Protein AF-A0A444IR99-F1 (afdb_monomer_lite)

Sequence (299 aa):
GTTTDVCMIRDGHPVLSDEGCRIGQWKTHVEAIDMYTAAGGGDSHVICSSDHDCSLDQGGGCKQRPKIRLEATRVQPLCMTEDVPDPEQWLGCGLRNAVVLPVEGLSDEVVSEDEILFCLREHGPANLETLTQQTGLSGILLEKRLERLAYLQQIRMAGFTPTDALHVLGKLDIGSKEQAEHGARALAASLDMSIESLCLQVVAEAEKTIEGIILDYIGRKVWHDIEAAPFLSSMDNELFSLRVAVKVPIIGIGAAARCFLPAVAERLHTTVRFPEHYEVGNAVGAALISRENDGARLF

Foldseek 3Di:
DQKDKDFDDDPNHQDWDCCAEDDPPDTDRHIDRHMDIDGFDQQFFKAKDQDFPPVPPPPDDGDGDIDIAGDSDGADAQLRDPPDDQLLVQAEHDQSFKKKAFDPPDDPVVQVVDQQSVCCVVPNIHTRVVSCVRRVDDDPRSVVSSVVCVVVVGIHMHGHGLNLLCLCVVVDDGGDVNRSQSRLVNHCVNNVHDSNVSSVVRLVNSLLVVLLSNCVSVVCVPPPPDPCSVVVSPQDDPPHHHQAADPDEAEAAADCRVVRVVVSCVSNVHHYDYDPPSNCVVVVVVVVVVVVVVVVPPD

Structure (mmCIF, N/CA/C/O backbone):
data_AF-A0A444IR99-F1
#
_entry.id   AF-A0A444IR99-F1
#
loop_
_atom_site.group_PDB
_atom_site.id
_atom_site.type_symbol
_atom_site.label_atom_id
_atom_site.label_alt_id
_atom_site.label_comp_id
_atom_site.label_asym_id
_atom_site.label_entity_id
_atom_site.label_seq_id
_atom_site.pdbx_PDB_ins_code
_atom_site.Cartn_x
_atom_site.Cartn_y
_atom_site.Cartn_z
_atom_site.occupancy
_atom_site.B_iso_or_equiv
_atom_site.auth_seq_id
_atom_site.auth_comp_id
_atom_site.auth_asym_id
_atom_site.auth_atom_id
_atom_site.pdbx_PDB_model_num
ATOM 1 N N . GLY A 1 1 ? -2.698 -5.234 -3.381 1.00 77.75 1 GLY A N 1
ATOM 2 C CA . GLY A 1 1 ? -1.596 -4.400 -3.872 1.00 77.75 1 GLY A CA 1
ATOM 3 C C . GLY A 1 1 ? -0.794 -3.771 -2.752 1.00 77.75 1 GLY A C 1
ATOM 4 O O . GLY A 1 1 ? -0.489 -2.599 -2.857 1.00 77.75 1 GLY A O 1
ATOM 5 N N . THR A 1 2 ? -0.400 -4.515 -1.715 1.00 82.56 2 THR A N 1
ATOM 6 C CA . THR A 1 2 ? 0.448 -3.993 -0.616 1.00 82.56 2 THR A CA 1
ATOM 7 C C . TH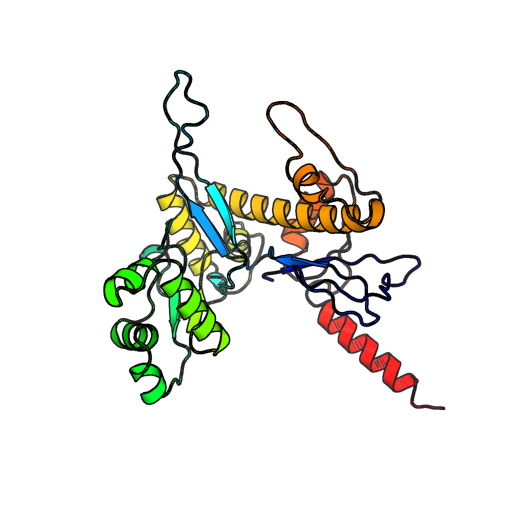R A 1 2 ? 1.948 -4.188 -0.892 1.00 82.56 2 THR A C 1
ATOM 9 O O . THR A 1 2 ? 2.796 -3.552 -0.269 1.00 82.56 2 THR A O 1
ATOM 12 N N . THR A 1 3 ? 2.280 -5.071 -1.835 1.00 89.12 3 THR A N 1
ATOM 13 C CA . THR A 1 3 ? 3.642 -5.389 -2.272 1.00 89.12 3 THR A CA 1
ATOM 14 C C . THR A 1 3 ? 3.828 -5.041 -3.741 1.00 89.12 3 THR A C 1
ATOM 16 O O . THR A 1 3 ? 2.860 -4.992 -4.506 1.00 89.12 3 THR A O 1
ATOM 19 N N . THR A 1 4 ? 5.087 -4.849 -4.122 1.00 91.69 4 THR A N 1
ATOM 20 C CA . THR A 1 4 ? 5.528 -4.816 -5.514 1.00 91.69 4 THR A CA 1
ATOM 21 C C . THR A 1 4 ? 6.471 -5.988 -5.742 1.00 91.69 4 THR A C 1
ATOM 23 O O . THR A 1 4 ? 7.456 -6.159 -5.019 1.00 91.69 4 THR A O 1
ATOM 26 N N . ASP A 1 5 ? 6.151 -6.786 -6.756 1.00 92.06 5 ASP A N 1
ATOM 27 C CA . ASP A 1 5 ? 6.924 -7.945 -7.185 1.00 92.06 5 ASP A CA 1
ATOM 28 C C . ASP A 1 5 ? 7.671 -7.600 -8.476 1.00 92.06 5 ASP A C 1
ATOM 30 O O . ASP A 1 5 ? 7.073 -7.140 -9.452 1.00 92.06 5 ASP A O 1
ATOM 34 N N . VAL A 1 6 ? 8.986 -7.809 -8.490 1.00 92.81 6 VAL A N 1
ATOM 35 C CA . VAL A 1 6 ? 9.853 -7.515 -9.636 1.00 92.81 6 VAL A CA 1
ATOM 36 C C . VAL A 1 6 ? 10.575 -8.784 -10.069 1.00 92.81 6 VAL A C 1
ATOM 38 O O . VAL A 1 6 ? 11.147 -9.498 -9.249 1.00 92.81 6 VAL A O 1
ATOM 41 N N . CYS A 1 7 ? 10.572 -9.052 -11.372 1.00 92.44 7 CYS A N 1
ATOM 42 C CA . CYS A 1 7 ? 11.350 -10.121 -11.992 1.00 92.44 7 CYS A CA 1
ATOM 43 C C . CYS A 1 7 ? 11.954 -9.640 -13.318 1.00 92.44 7 CYS A C 1
ATOM 45 O O . CYS A 1 7 ? 11.497 -8.657 -13.910 1.00 92.44 7 CYS A O 1
ATOM 47 N N . MET A 1 8 ? 12.989 -10.333 -13.793 1.00 92.56 8 MET A N 1
ATOM 48 C CA . MET A 1 8 ? 13.615 -10.075 -15.088 1.00 92.56 8 MET A CA 1
ATOM 49 C C . MET A 1 8 ? 13.220 -11.146 -16.100 1.00 92.56 8 MET A C 1
ATOM 51 O O . MET A 1 8 ? 13.245 -12.338 -15.803 1.00 92.56 8 MET A O 1
ATOM 55 N N . ILE A 1 9 ? 12.942 -10.711 -17.327 1.00 92.56 9 ILE A N 1
ATOM 56 C CA . ILE A 1 9 ? 12.805 -11.585 -18.493 1.00 92.56 9 ILE A CA 1
ATOM 57 C C . ILE A 1 9 ? 14.044 -11.396 -19.368 1.00 92.56 9 ILE A C 1
ATOM 59 O O . ILE A 1 9 ? 14.417 -10.265 -19.690 1.00 92.56 9 ILE A O 1
ATOM 63 N N . ARG A 1 10 ? 14.684 -12.499 -19.758 1.00 89.94 10 ARG A N 1
ATOM 64 C CA . ARG A 1 10 ? 15.836 -12.526 -20.665 1.00 89.94 10 ARG A CA 1
ATOM 65 C C . ARG A 1 10 ? 15.613 -13.610 -21.715 1.00 89.94 10 ARG A C 1
ATOM 67 O O . ARG A 1 10 ? 15.171 -14.701 -21.387 1.00 89.94 10 ARG A O 1
ATOM 74 N N . ASP A 1 11 ? 15.869 -13.278 -22.978 1.00 89.81 11 ASP A N 1
ATOM 75 C CA . ASP A 1 11 ? 15.709 -14.199 -24.114 1.00 89.81 11 ASP A CA 1
ATOM 76 C C . ASP A 1 11 ? 14.317 -14.858 -24.195 1.00 89.81 11 ASP A C 1
ATOM 78 O O . ASP A 1 11 ? 14.174 -16.003 -24.602 1.00 89.81 11 ASP A O 1
ATOM 82 N N . GLY A 1 12 ? 13.273 -14.120 -23.797 1.00 86.69 12 GLY A N 1
ATOM 83 C CA . GLY A 1 12 ? 11.883 -14.593 -23.814 1.00 86.69 12 GLY A CA 1
ATOM 84 C C . GLY A 1 12 ? 11.465 -15.430 -22.602 1.00 86.69 12 GLY A C 1
ATOM 85 O O . GLY A 1 12 ? 10.298 -15.800 -22.512 1.00 86.69 12 GLY A O 1
ATOM 86 N N . HIS A 1 13 ? 12.368 -15.676 -21.650 1.00 86.56 13 HIS A N 1
ATOM 87 C CA . HIS A 1 13 ? 12.101 -16.493 -20.469 1.00 86.56 13 HIS A CA 1
ATOM 88 C C . HIS A 1 13 ? 12.312 -15.702 -19.170 1.00 86.56 13 HIS A C 1
ATOM 90 O O . HIS A 1 13 ? 13.203 -14.848 -19.108 1.00 86.56 13 HIS A O 1
ATOM 96 N N . PRO A 1 14 ? 11.518 -15.958 -18.113 1.00 89.56 14 PRO A N 1
ATOM 97 C CA . PRO A 1 14 ? 11.846 -15.480 -16.776 1.00 89.56 14 PRO A CA 1
ATOM 98 C C . PRO A 1 14 ? 13.230 -15.987 -16.367 1.00 89.56 14 PRO A C 1
ATOM 100 O O . PRO A 1 14 ? 13.562 -17.152 -16.585 1.00 89.56 14 PRO A O 1
ATOM 103 N N . VAL A 1 15 ? 14.043 -15.118 -15.773 1.00 89.88 15 VAL A N 1
ATOM 104 C CA . VAL A 1 15 ? 15.329 -15.526 -15.202 1.00 89.88 15 VAL A CA 1
ATOM 105 C C . VAL A 1 15 ? 15.061 -16.467 -14.024 1.00 89.88 15 VAL A C 1
ATOM 107 O O . VAL A 1 15 ? 14.213 -16.175 -13.184 1.00 89.88 15 VAL A O 1
ATOM 110 N N . LEU A 1 16 ? 15.770 -17.594 -13.963 1.00 88.00 16 LEU A N 1
ATOM 111 C CA . LEU A 1 16 ? 15.691 -18.557 -12.861 1.00 88.00 16 LEU A CA 1
ATOM 112 C C . LEU A 1 16 ? 16.814 -18.321 -11.842 1.00 88.00 16 LEU A C 1
ATOM 114 O O . LEU A 1 16 ? 17.848 -17.723 -12.155 1.00 88.00 16 LEU A O 1
ATOM 118 N N . SER A 1 17 ? 16.594 -18.781 -10.614 1.00 83.56 17 SER A N 1
ATOM 119 C CA . SER A 1 17 ? 17.563 -18.775 -9.518 1.00 83.56 17 SER A CA 1
ATOM 120 C C . SER A 1 17 ? 17.655 -20.171 -8.909 1.00 83.56 17 SER A C 1
ATOM 122 O O . SER A 1 17 ? 16.704 -20.628 -8.272 1.00 83.56 17 SER A O 1
ATOM 124 N N . ASP A 1 18 ? 18.817 -20.814 -9.043 1.00 79.25 18 ASP A N 1
ATOM 125 C CA . ASP A 1 18 ? 19.089 -22.146 -8.473 1.00 79.25 18 ASP A CA 1
ATOM 126 C C . ASP A 1 18 ? 19.099 -22.128 -6.936 1.00 79.25 18 ASP A C 1
ATOM 128 O O . ASP A 1 18 ? 18.794 -23.120 -6.280 1.00 79.25 18 ASP A O 1
ATOM 132 N N . GLU A 1 19 ? 19.409 -20.974 -6.336 1.00 77.56 19 GLU A N 1
ATOM 133 C CA . GLU A 1 19 ? 19.351 -20.783 -4.884 1.00 77.56 19 GLU A CA 1
ATOM 134 C C . GLU A 1 19 ? 17.961 -20.326 -4.392 1.00 77.56 19 GLU A C 1
ATOM 136 O O . GLU A 1 19 ? 17.772 -20.057 -3.202 1.00 77.56 19 GLU A O 1
ATOM 141 N N . GLY A 1 20 ? 16.990 -20.223 -5.303 1.00 77.75 20 GLY A N 1
ATOM 142 C CA . GLY A 1 20 ? 15.602 -19.850 -5.050 1.00 77.75 20 GLY A CA 1
ATOM 143 C C . GLY A 1 20 ? 15.301 -18.359 -4.973 1.00 77.75 20 GLY A C 1
ATOM 144 O O . GLY A 1 20 ? 16.154 -17.507 -5.244 1.00 77.75 20 GLY A O 1
ATOM 145 N N . CYS A 1 21 ? 14.049 -18.053 -4.630 1.00 77.12 21 CYS A N 1
ATOM 146 C CA . CYS A 1 21 ? 13.513 -16.699 -4.504 1.00 77.12 21 CYS A CA 1
ATOM 147 C C . CYS A 1 21 ? 13.902 -16.060 -3.174 1.00 77.12 21 CYS A C 1
ATOM 149 O O . CYS A 1 21 ? 14.153 -16.749 -2.178 1.00 77.12 21 CYS A O 1
ATOM 151 N N . ARG A 1 22 ? 13.851 -14.725 -3.129 1.00 70.69 22 ARG A N 1
ATOM 152 C CA . ARG A 1 22 ? 13.946 -13.965 -1.882 1.00 70.69 22 ARG A CA 1
ATOM 153 C C . ARG A 1 22 ? 12.603 -13.314 -1.549 1.00 70.69 22 ARG A C 1
ATOM 155 O O . ARG A 1 22 ? 12.075 -12.538 -2.337 1.00 70.69 22 ARG A O 1
ATOM 162 N N . ILE A 1 23 ? 12.088 -13.612 -0.357 1.00 71.75 23 ILE A N 1
ATOM 163 C CA . ILE A 1 23 ? 10.855 -13.033 0.190 1.00 71.75 23 ILE A CA 1
ATOM 164 C C . ILE A 1 23 ? 11.247 -12.220 1.426 1.00 71.75 23 ILE A C 1
ATOM 166 O O . ILE A 1 23 ? 11.549 -12.778 2.485 1.00 71.75 23 ILE A O 1
ATOM 170 N N . GLY A 1 24 ? 11.314 -10.894 1.284 1.00 69.44 24 GLY A N 1
ATOM 171 C CA . GLY A 1 24 ? 11.904 -10.028 2.307 1.00 69.44 24 GLY A CA 1
ATOM 172 C C . GLY A 1 24 ? 13.363 -10.411 2.591 1.00 69.44 24 GLY A C 1
ATOM 173 O O . GLY A 1 24 ? 14.209 -10.363 1.701 1.00 69.44 24 GLY A O 1
ATOM 174 N N . GLN A 1 25 ? 13.664 -10.820 3.827 1.00 69.62 25 GLN A N 1
ATOM 175 C CA . GLN A 1 25 ? 15.008 -11.266 4.237 1.00 69.62 25 GLN A CA 1
ATOM 176 C C . GLN A 1 25 ? 15.270 -12.770 4.032 1.00 69.62 25 GLN A C 1
ATOM 178 O O . GLN A 1 25 ? 16.400 -13.226 4.198 1.00 69.62 25 GLN A O 1
ATOM 183 N N . TRP A 1 26 ? 14.248 -13.552 3.676 1.00 73.69 26 TRP A N 1
ATOM 184 C CA . TRP A 1 26 ? 14.319 -15.015 3.627 1.00 73.69 26 TRP A CA 1
ATOM 185 C C . TRP A 1 26 ? 14.618 -15.526 2.218 1.00 73.69 26 TRP A C 1
ATOM 187 O O . TRP A 1 26 ? 14.127 -14.962 1.242 1.00 73.69 26 TRP A O 1
ATOM 197 N N . LYS A 1 27 ? 15.390 -16.614 2.108 1.00 76.25 27 LYS A N 1
ATOM 198 C CA . LYS A 1 27 ? 15.733 -17.274 0.839 1.00 76.25 27 LYS A CA 1
ATOM 199 C C . LYS A 1 27 ? 15.146 -18.686 0.790 1.00 76.25 27 LYS A C 1
ATOM 201 O O . LYS A 1 27 ? 15.244 -19.409 1.778 1.00 76.25 27 LYS A O 1
ATOM 206 N N . THR A 1 28 ? 14.525 -19.069 -0.328 1.00 79.56 28 THR A N 1
ATOM 207 C CA . THR A 1 28 ? 13.745 -20.319 -0.405 1.00 79.56 28 THR A CA 1
ATOM 208 C C . THR A 1 28 ? 14.568 -21.579 -0.698 1.00 79.56 28 THR A C 1
ATOM 210 O O . THR A 1 28 ? 14.053 -22.665 -0.461 1.00 79.56 28 THR A O 1
ATOM 213 N N . HIS A 1 29 ? 15.823 -21.470 -1.164 1.00 82.38 29 HIS A N 1
ATOM 214 C CA . HIS A 1 29 ? 16.742 -22.600 -1.430 1.00 82.38 29 HIS A CA 1
ATOM 215 C C . HIS A 1 29 ? 16.187 -23.713 -2.345 1.00 82.38 29 HIS A C 1
ATOM 217 O O . HIS A 1 29 ? 16.638 -24.855 -2.290 1.00 82.38 29 HIS A O 1
ATOM 223 N N . VAL A 1 30 ? 15.216 -23.382 -3.196 1.00 84.12 30 VAL A N 1
ATOM 224 C CA . VAL A 1 30 ? 14.624 -24.269 -4.206 1.00 84.12 30 VAL A CA 1
ATOM 225 C C . VAL A 1 30 ? 14.600 -23.508 -5.518 1.00 84.12 30 VAL A C 1
ATOM 227 O O . VAL A 1 30 ? 14.196 -22.347 -5.501 1.00 84.12 30 VAL A O 1
ATOM 230 N N . GLU A 1 31 ? 14.997 -24.153 -6.618 1.00 84.19 31 GLU A N 1
ATOM 231 C CA . GLU A 1 31 ? 14.959 -23.566 -7.960 1.00 84.19 31 GLU A CA 1
ATOM 232 C C . GLU A 1 31 ? 13.603 -22.902 -8.227 1.00 84.19 31 GLU A C 1
ATOM 234 O O . GLU A 1 31 ? 12.542 -23.513 -8.067 1.00 84.19 31 GLU A O 1
ATOM 239 N N . ALA A 1 32 ? 13.640 -21.623 -8.588 1.00 86.25 32 ALA A N 1
ATOM 240 C CA . ALA A 1 32 ? 12.440 -20.832 -8.795 1.00 86.25 32 ALA A CA 1
ATOM 241 C C . ALA A 1 32 ? 12.705 -19.648 -9.731 1.00 86.25 32 ALA A C 1
ATOM 243 O O . ALA A 1 32 ? 13.855 -19.305 -10.018 1.00 86.25 32 ALA A O 1
ATOM 244 N N . ILE A 1 33 ? 11.628 -19.004 -10.190 1.00 86.69 33 ILE A N 1
ATOM 245 C CA . ILE A 1 33 ? 11.723 -17.728 -10.906 1.00 86.69 33 ILE A CA 1
ATOM 246 C C . ILE A 1 33 ? 12.401 -16.721 -9.992 1.00 86.69 33 ILE A C 1
ATOM 248 O O . ILE A 1 33 ? 11.945 -16.477 -8.882 1.00 86.69 33 ILE A O 1
ATOM 252 N N . ASP A 1 34 ? 13.464 -16.103 -10.478 1.00 87.19 34 ASP A N 1
ATOM 253 C CA . ASP A 1 34 ? 14.136 -15.043 -9.763 1.00 87.19 34 ASP A CA 1
ATOM 254 C C . ASP A 1 34 ? 13.218 -13.822 -9.625 1.00 87.19 34 ASP A C 1
ATOM 256 O O . ASP A 1 34 ? 13.034 -13.019 -10.544 1.00 87.19 34 ASP A O 1
ATOM 260 N N . MET A 1 35 ? 12.624 -13.723 -8.445 1.00 87.38 35 MET A N 1
ATOM 261 C CA . MET A 1 35 ? 11.633 -12.728 -8.094 1.00 87.38 35 MET A CA 1
ATOM 262 C C . MET A 1 35 ? 12.037 -12.043 -6.797 1.00 87.38 35 MET A C 1
ATOM 264 O O . MET A 1 35 ? 12.491 -12.683 -5.842 1.00 87.38 35 MET A O 1
ATOM 268 N N . TYR A 1 36 ? 11.861 -10.728 -6.789 1.00 86.38 36 TYR A N 1
ATOM 269 C CA . TYR A 1 36 ? 12.074 -9.872 -5.642 1.00 86.38 36 TYR A CA 1
ATOM 270 C C . TYR A 1 36 ? 10.761 -9.221 -5.234 1.00 86.38 36 TYR A C 1
ATOM 272 O O . TYR A 1 36 ? 10.182 -8.442 -5.990 1.00 86.38 36 TYR A O 1
ATOM 280 N N . THR A 1 37 ? 10.316 -9.545 -4.026 1.00 87.50 37 THR A N 1
ATOM 281 C CA . THR A 1 37 ? 9.104 -8.990 -3.427 1.00 87.50 37 THR A CA 1
ATOM 282 C C . THR A 1 37 ? 9.489 -8.034 -2.313 1.00 87.50 37 THR A C 1
ATOM 284 O O . THR A 1 37 ? 10.174 -8.423 -1.361 1.00 87.50 37 THR A O 1
ATOM 287 N N . ALA A 1 38 ? 8.997 -6.803 -2.401 1.00 87.31 38 ALA A N 1
ATOM 288 C CA . ALA A 1 38 ? 9.175 -5.794 -1.369 1.00 87.31 38 ALA A CA 1
ATOM 289 C C . ALA A 1 38 ? 7.840 -5.138 -0.997 1.00 87.31 38 ALA A C 1
ATOM 291 O O . ALA A 1 38 ? 6.900 -5.075 -1.795 1.00 87.31 38 ALA A O 1
ATOM 292 N N . ALA A 1 39 ? 7.757 -4.673 0.251 1.00 86.12 39 ALA A N 1
ATOM 293 C CA . ALA A 1 39 ? 6.618 -3.904 0.733 1.00 86.12 39 ALA A CA 1
ATOM 294 C C . ALA A 1 39 ? 6.593 -2.532 0.051 1.00 86.12 39 ALA A C 1
ATOM 296 O O . ALA A 1 39 ? 7.633 -1.894 -0.096 1.00 86.12 39 ALA A O 1
ATOM 297 N N . GLY A 1 40 ? 5.405 -2.094 -0.359 1.00 84.25 40 GLY A N 1
ATOM 298 C CA . GLY A 1 40 ? 5.230 -0.880 -1.147 1.00 84.25 40 GLY A CA 1
ATOM 299 C C . GLY A 1 40 ? 4.374 -1.161 -2.369 1.00 84.25 40 GLY A C 1
ATOM 300 O O . GLY A 1 40 ? 4.823 -1.806 -3.312 1.00 84.25 40 GLY A O 1
ATOM 301 N N . GLY A 1 41 ? 3.135 -0.690 -2.352 1.00 86.19 41 GLY A N 1
ATOM 302 C CA . GLY A 1 41 ? 2.183 -0.811 -3.446 1.00 86.19 41 GLY A CA 1
ATOM 303 C C . GLY A 1 41 ? 0.983 0.116 -3.246 1.00 86.19 41 GLY A C 1
ATOM 304 O O . GLY A 1 41 ? 0.973 0.954 -2.346 1.00 86.19 41 GLY A O 1
ATOM 305 N N . GLY A 1 42 ? -0.041 -0.042 -4.087 1.00 89.81 42 GLY A N 1
ATOM 306 C CA . GLY A 1 42 ? -1.263 0.770 -4.044 1.00 89.81 42 GLY A CA 1
ATOM 307 C C . GLY A 1 42 ? -1.995 0.756 -2.696 1.00 89.81 42 GLY A C 1
ATOM 308 O O . GLY A 1 42 ? -2.548 1.768 -2.299 1.00 89.81 42 GLY A O 1
ATOM 309 N N . ASP A 1 43 ? -1.937 -0.350 -1.957 1.00 92.94 43 ASP A N 1
ATOM 310 C CA . ASP A 1 43 ? -2.667 -0.537 -0.694 1.00 92.94 43 ASP A CA 1
ATOM 311 C C . ASP A 1 43 ? -1.738 -0.465 0.529 1.00 92.94 43 ASP A C 1
ATOM 313 O O . ASP A 1 43 ? -2.067 -0.973 1.601 1.00 92.94 43 ASP A O 1
ATOM 317 N N . SER A 1 44 ? -0.530 0.081 0.367 1.00 94.25 44 SER A N 1
ATOM 318 C CA . SER A 1 44 ? 0.362 0.334 1.500 1.00 94.25 44 SER A CA 1
ATOM 319 C C . SER A 1 44 ? -0.225 1.401 2.419 1.00 94.25 44 SER A C 1
ATOM 321 O O . SER A 1 44 ? -0.816 2.377 1.956 1.00 94.25 44 SER A O 1
ATOM 323 N N . HIS A 1 45 ? -0.053 1.218 3.728 1.00 96.06 45 HIS A N 1
ATOM 324 C CA . HIS A 1 45 ? -0.638 2.105 4.729 1.00 96.06 45 HIS A CA 1
ATOM 325 C C . HIS A 1 45 ? 0.076 3.457 4.733 1.00 96.06 45 HIS A C 1
ATOM 327 O O . HIS A 1 45 ? 1.287 3.521 4.945 1.00 96.06 45 HIS A O 1
ATOM 333 N N . VAL A 1 46 ? -0.668 4.539 4.498 1.00 96.69 46 VAL A N 1
ATOM 334 C CA . VAL A 1 46 ? -0.142 5.905 4.556 1.00 96.69 46 VAL A CA 1
ATOM 335 C C . VAL A 1 46 ? -0.062 6.362 6.005 1.00 96.69 46 VAL A C 1
ATOM 337 O O . VAL A 1 46 ? -1.078 6.478 6.690 1.00 96.69 46 VAL A O 1
ATOM 340 N N . ILE A 1 47 ? 1.150 6.685 6.450 1.00 94.81 47 ILE A N 1
ATOM 341 C CA . ILE A 1 47 ? 1.404 7.301 7.749 1.00 94.81 47 ILE A CA 1
ATOM 342 C C . ILE A 1 47 ? 1.816 8.751 7.559 1.00 94.81 47 ILE A C 1
ATOM 344 O O . ILE A 1 47 ? 2.788 9.063 6.869 1.00 94.81 47 ILE A O 1
ATOM 348 N N . CYS A 1 48 ? 1.093 9.631 8.240 1.00 92.31 48 CYS A N 1
ATOM 349 C CA . CYS A 1 48 ? 1.367 11.055 8.284 1.00 92.31 48 CYS A CA 1
ATOM 350 C C . CYS A 1 48 ? 1.932 11.436 9.659 1.00 92.31 48 CYS A C 1
ATOM 352 O O . CYS A 1 48 ? 1.350 11.107 10.697 1.00 92.31 48 CYS A O 1
ATOM 354 N N . SER A 1 49 ? 3.062 12.145 9.672 1.00 86.50 49 SER A N 1
ATOM 355 C CA . SER A 1 49 ? 3.580 12.841 10.853 1.00 86.50 49 SER A CA 1
ATOM 356 C C . SER A 1 49 ? 3.788 14.322 10.551 1.00 86.50 49 SER A C 1
ATOM 358 O O . SER A 1 49 ? 4.181 14.707 9.451 1.00 86.50 49 SER A O 1
ATOM 360 N N . SER A 1 50 ? 3.516 15.170 11.537 1.00 69.62 50 SER A N 1
ATOM 361 C CA . SER A 1 50 ? 3.797 16.603 11.494 1.00 69.62 50 SER A CA 1
ATOM 362 C C . SER A 1 50 ? 5.038 16.883 12.345 1.00 69.62 50 SER A C 1
ATOM 364 O O . SER A 1 50 ? 4.940 17.474 13.423 1.00 69.62 50 SER A O 1
ATOM 366 N N . ASP A 1 51 ? 6.197 16.384 11.912 1.00 58.78 51 ASP A N 1
ATOM 367 C CA . ASP A 1 51 ? 7.441 16.578 12.660 1.00 58.78 51 ASP A CA 1
ATOM 368 C C . ASP A 1 51 ? 7.917 18.039 12.539 1.00 58.78 51 ASP A C 1
ATOM 370 O O . ASP A 1 51 ? 7.823 18.677 11.484 1.00 58.78 51 ASP A O 1
ATOM 374 N N . HIS A 1 52 ? 8.449 18.581 13.636 1.00 52.25 52 HIS A N 1
ATOM 375 C CA . HIS A 1 52 ? 9.226 19.815 13.601 1.00 52.25 52 HIS A CA 1
ATOM 376 C C . HIS A 1 52 ? 10.598 19.497 13.007 1.00 52.25 52 HIS A C 1
ATOM 378 O O . HIS A 1 52 ? 11.430 18.868 13.662 1.00 52.25 52 HIS A O 1
ATOM 384 N N . ASP A 1 53 ? 10.852 19.922 11.771 1.00 43.59 53 ASP A N 1
ATOM 385 C CA . ASP A 1 53 ? 12.200 19.848 11.220 1.00 43.59 53 ASP A CA 1
ATOM 386 C C . ASP A 1 53 ? 13.031 21.018 11.768 1.00 43.59 53 ASP A C 1
ATOM 388 O O . ASP A 1 53 ? 13.079 22.113 11.208 1.00 43.59 53 ASP A O 1
ATOM 392 N N . CYS A 1 54 ? 13.639 20.803 12.934 1.00 45.53 54 CYS A N 1
ATOM 393 C CA . CYS A 1 54 ? 14.554 21.758 13.563 1.00 45.53 54 CYS A CA 1
ATOM 394 C C . CYS A 1 54 ? 15.982 21.679 12.989 1.00 45.53 54 CYS A C 1
ATOM 396 O O . CYS A 1 54 ? 16.868 22.381 13.476 1.00 45.53 54 CYS A O 1
ATOM 398 N N . SER A 1 55 ? 16.249 20.814 12.001 1.00 45.94 55 SER A N 1
ATOM 399 C CA . SER A 1 55 ? 17.622 20.503 11.567 1.00 45.94 55 SER A CA 1
ATOM 400 C C . SER A 1 55 ? 18.278 21.581 10.691 1.00 45.94 55 SER A C 1
ATOM 402 O O . SER A 1 55 ? 19.493 21.562 10.507 1.00 45.94 55 SER A O 1
ATOM 404 N N . LEU A 1 56 ? 17.505 22.571 10.229 1.00 44.50 56 LEU A N 1
ATOM 405 C CA . LEU A 1 56 ? 17.969 23.666 9.365 1.00 44.50 56 LEU A CA 1
ATOM 406 C C . LEU A 1 56 ? 17.944 25.054 10.033 1.00 44.50 56 LEU A C 1
ATOM 408 O O . LEU A 1 56 ? 18.140 26.068 9.360 1.00 44.50 56 LEU A O 1
ATOM 412 N N . ASP A 1 57 ? 17.713 25.138 11.346 1.00 44.69 57 ASP A N 1
ATOM 413 C CA . ASP A 1 57 ? 17.519 26.428 12.015 1.00 44.69 57 ASP A CA 1
ATOM 414 C C . ASP A 1 57 ? 18.854 27.092 12.413 1.00 44.69 57 ASP A C 1
ATOM 416 O O . ASP A 1 57 ? 19.281 27.072 13.566 1.00 44.69 57 ASP A O 1
ATOM 420 N N . GLN A 1 58 ? 19.526 27.713 11.435 1.00 47.88 58 GLN A N 1
ATOM 421 C CA . GLN A 1 58 ? 20.519 28.773 11.686 1.00 47.88 58 GLN A CA 1
ATOM 422 C C . GLN A 1 58 ? 19.935 30.191 11.517 1.00 47.88 58 GLN A C 1
ATOM 424 O O . GLN A 1 58 ? 20.668 31.137 11.237 1.00 47.88 58 GLN A O 1
ATOM 429 N N . GLY A 1 59 ? 18.627 30.376 11.750 1.00 50.00 59 GLY A N 1
ATOM 430 C CA . GLY A 1 59 ? 18.055 31.713 11.970 1.00 50.00 59 GLY A CA 1
ATOM 431 C C . GLY A 1 59 ? 16.808 32.050 11.159 1.00 50.00 59 GLY A C 1
ATOM 432 O O . GLY A 1 59 ? 16.708 33.169 10.655 1.00 50.00 59 GLY A O 1
ATOM 433 N N . GLY A 1 60 ? 15.849 31.131 11.024 1.00 48.56 60 GLY A N 1
ATOM 434 C CA . GLY A 1 60 ? 14.729 31.361 10.114 1.00 48.56 60 GLY A CA 1
ATOM 435 C C . GLY A 1 60 ? 13.463 30.565 10.380 1.00 48.56 60 GLY A C 1
ATOM 436 O O . GLY A 1 60 ? 12.833 30.173 9.410 1.00 48.56 60 GLY A O 1
ATOM 437 N N . GLY A 1 61 ? 13.069 30.372 11.641 1.00 51.56 61 GLY A N 1
ATOM 438 C CA . GLY A 1 61 ? 11.742 29.884 12.026 1.00 51.56 61 GLY A CA 1
ATOM 439 C C . GLY A 1 61 ? 11.478 28.432 11.623 1.00 51.56 61 GLY A C 1
ATOM 440 O O . GLY A 1 61 ? 11.325 28.112 10.448 1.00 51.56 61 GLY A O 1
ATOM 441 N N . CYS A 1 62 ? 11.354 27.554 12.615 1.00 47.81 62 CYS A N 1
ATOM 442 C CA . CYS A 1 62 ? 10.999 26.152 12.421 1.00 47.81 62 CYS A CA 1
ATOM 443 C C . CYS A 1 62 ? 9.703 26.010 11.590 1.00 47.81 62 CYS A C 1
ATOM 445 O O . CYS A 1 62 ? 8.596 26.230 12.085 1.00 47.81 62 CYS A O 1
ATOM 447 N N . LYS A 1 63 ? 9.834 25.675 10.299 1.00 53.41 63 LYS A N 1
ATOM 448 C CA . LYS A 1 63 ? 8.694 25.349 9.435 1.00 53.41 63 LYS A CA 1
ATOM 449 C C . LYS A 1 63 ? 8.343 23.889 9.668 1.00 53.41 63 LYS A C 1
ATOM 451 O O . LYS A 1 63 ? 9.114 23.006 9.301 1.00 53.41 63 LYS A O 1
ATOM 456 N N . GLN A 1 64 ? 7.180 23.642 10.261 1.00 58.88 64 GLN A N 1
ATOM 457 C CA . GLN A 1 64 ? 6.617 22.300 10.351 1.00 58.88 64 GLN A CA 1
ATOM 458 C C . GLN A 1 64 ? 6.468 21.746 8.931 1.00 58.88 64 GLN A C 1
ATOM 460 O O . GLN A 1 64 ? 5.845 22.385 8.080 1.00 58.88 64 GLN A O 1
ATOM 465 N N . ARG A 1 65 ? 7.106 20.607 8.646 1.00 67.94 65 ARG A N 1
ATOM 466 C CA . ARG A 1 65 ? 6.998 19.957 7.340 1.00 67.94 65 ARG A CA 1
ATOM 467 C C . ARG A 1 65 ? 6.212 18.662 7.502 1.00 67.94 65 ARG A C 1
ATOM 469 O O . ARG A 1 65 ? 6.632 17.799 8.271 1.00 67.94 65 ARG A O 1
ATOM 476 N N . PRO A 1 66 ? 5.081 18.517 6.798 1.00 78.44 66 PRO A N 1
ATOM 477 C CA . PRO A 1 66 ? 4.339 17.270 6.797 1.00 78.44 66 PRO A CA 1
ATOM 478 C C . PRO A 1 66 ? 5.225 16.172 6.207 1.00 78.44 66 PRO A C 1
ATOM 480 O O . PRO A 1 66 ? 5.863 16.360 5.170 1.00 78.44 66 PRO A O 1
ATOM 48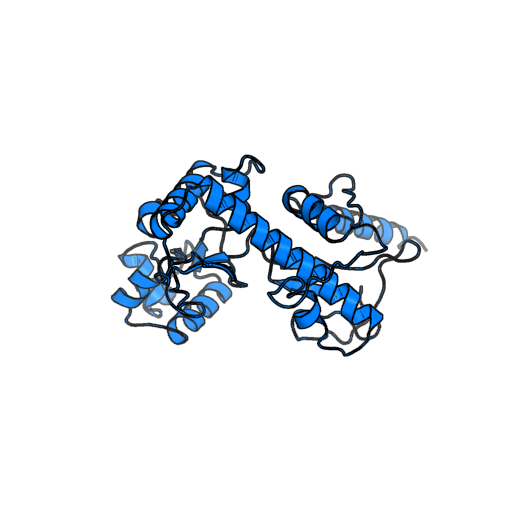3 N N . LYS A 1 67 ? 5.286 15.028 6.885 1.00 87.88 67 LYS A N 1
ATOM 484 C CA . LYS A 1 67 ? 6.038 13.855 6.455 1.00 87.88 67 LYS A CA 1
ATOM 485 C C . LYS A 1 67 ? 5.060 12.721 6.194 1.00 87.88 67 LYS A C 1
ATOM 487 O O . LYS A 1 67 ? 4.360 12.271 7.098 1.00 87.88 67 LYS A O 1
ATOM 492 N N . ILE A 1 68 ? 5.031 12.269 4.948 1.00 92.06 68 ILE A N 1
ATOM 493 C CA . ILE A 1 68 ? 4.216 11.151 4.475 1.00 92.06 68 ILE A CA 1
ATOM 494 C C . ILE A 1 68 ? 5.153 9.964 4.260 1.00 92.06 68 ILE A C 1
ATOM 496 O O . ILE A 1 68 ? 6.234 10.129 3.698 1.00 92.06 68 ILE A O 1
ATOM 500 N N . ARG A 1 69 ? 4.770 8.788 4.754 1.00 92.75 69 ARG A N 1
ATOM 501 C CA . ARG A 1 69 ? 5.495 7.526 4.557 1.00 92.75 69 ARG A CA 1
ATOM 502 C C . ARG A 1 69 ? 4.520 6.401 4.250 1.00 92.75 69 ARG A C 1
ATOM 504 O O . ARG A 1 69 ? 3.364 6.461 4.665 1.00 92.75 69 ARG A O 1
ATOM 511 N N . LEU A 1 70 ? 5.009 5.372 3.567 1.00 92.56 70 LEU A N 1
ATOM 512 C CA . LEU A 1 70 ? 4.285 4.123 3.363 1.00 92.56 70 LEU A CA 1
ATOM 513 C C . LEU A 1 70 ? 4.838 3.051 4.295 1.00 92.56 70 LEU A C 1
ATOM 515 O O . LEU A 1 70 ? 6.036 2.779 4.283 1.00 92.56 70 LEU A O 1
ATOM 519 N N . GLU A 1 71 ? 3.963 2.434 5.079 1.00 89.44 71 GLU A N 1
ATOM 520 C CA . GLU A 1 71 ? 4.316 1.315 5.948 1.00 89.44 71 GLU A CA 1
ATOM 521 C C . GLU A 1 71 ? 3.889 -0.022 5.334 1.00 89.44 71 GLU A C 1
ATOM 523 O O . GLU A 1 71 ? 2.954 -0.118 4.530 1.00 89.44 71 GLU A O 1
ATOM 528 N N . ALA A 1 72 ? 4.581 -1.085 5.748 1.00 80.75 72 ALA A N 1
ATOM 529 C CA . ALA A 1 72 ? 4.296 -2.454 5.322 1.00 80.75 72 ALA A CA 1
ATOM 530 C C . ALA A 1 72 ? 3.047 -3.054 5.994 1.00 80.75 72 ALA A C 1
ATOM 532 O O . ALA A 1 72 ? 2.580 -4.118 5.581 1.00 80.75 72 ALA A O 1
ATOM 533 N N . THR A 1 73 ? 2.513 -2.394 7.028 1.00 83.00 73 THR A N 1
ATOM 534 C CA . THR A 1 73 ? 1.300 -2.822 7.727 1.00 83.00 73 THR A CA 1
ATOM 535 C C . THR A 1 73 ? 0.141 -2.927 6.746 1.00 83.00 73 THR A C 1
ATOM 537 O O . THR A 1 73 ? -0.146 -2.006 5.981 1.00 83.00 73 THR A O 1
ATOM 540 N N . ARG A 1 74 ? -0.536 -4.076 6.759 1.00 82.56 74 ARG A N 1
ATOM 541 C CA . ARG A 1 74 ? -1.650 -4.331 5.852 1.00 82.56 74 ARG A CA 1
ATOM 542 C C . ARG A 1 74 ? -2.910 -3.643 6.363 1.00 82.56 74 ARG A C 1
ATOM 544 O O . ARG A 1 74 ? -3.457 -4.045 7.386 1.00 82.56 74 ARG A O 1
ATOM 551 N N . VAL A 1 75 ? -3.406 -2.689 5.587 1.00 94.19 75 VAL A N 1
ATOM 552 C CA . VAL A 1 75 ? -4.738 -2.099 5.746 1.00 94.19 75 VAL A CA 1
ATOM 553 C C . VAL A 1 75 ? -5.562 -2.330 4.482 1.00 94.19 75 VAL A C 1
ATOM 555 O O . VAL A 1 75 ? -5.019 -2.533 3.395 1.00 94.19 75 VAL A O 1
ATOM 558 N N . GLN A 1 76 ? -6.881 -2.340 4.622 1.00 95.50 76 GLN A N 1
ATOM 559 C CA . GLN A 1 76 ? -7.798 -2.220 3.498 1.00 95.50 76 GLN A CA 1
ATOM 560 C C . GLN A 1 76 ? -7.907 -0.733 3.108 1.00 95.50 76 GLN A C 1
ATOM 562 O O . GLN A 1 76 ? -8.042 0.102 4.009 1.00 95.50 76 GLN A O 1
ATOM 567 N N . PRO A 1 77 ? -7.854 -0.389 1.805 1.00 96.31 77 PRO A N 1
ATOM 568 C CA . PRO A 1 77 ? -8.152 0.963 1.337 1.00 96.31 77 PRO A CA 1
ATOM 569 C C . PRO A 1 77 ? -9.540 1.416 1.793 1.00 96.31 77 PRO A C 1
ATOM 571 O O . PRO A 1 77 ? -10.480 0.613 1.804 1.00 96.31 77 PRO A O 1
ATOM 574 N N . LEU A 1 78 ? -9.696 2.698 2.117 1.00 97.50 78 LEU A N 1
ATOM 575 C CA . LEU A 1 78 ? -10.986 3.247 2.554 1.00 97.50 78 LEU A CA 1
ATOM 576 C C . LEU A 1 78 ? -12.057 3.104 1.470 1.00 97.50 78 LEU A C 1
ATOM 578 O O . LEU A 1 78 ? -13.172 2.680 1.760 1.00 97.50 78 LEU A O 1
ATOM 582 N N . CYS A 1 79 ? -11.706 3.356 0.207 1.00 95.62 79 CYS A N 1
ATOM 583 C CA . CYS A 1 79 ? -12.613 3.157 -0.925 1.00 95.62 79 CYS A CA 1
ATOM 584 C C . CYS A 1 79 ? -13.093 1.705 -1.078 1.00 95.62 79 CYS A C 1
ATOM 586 O O . CYS A 1 79 ? -14.144 1.474 -1.667 1.00 95.62 79 CYS A O 1
ATOM 588 N N . MET A 1 80 ? -12.362 0.723 -0.546 1.00 94.56 80 MET A N 1
ATOM 589 C CA . MET A 1 80 ? -12.693 -0.705 -0.633 1.00 94.56 80 MET A CA 1
ATOM 590 C C . MET A 1 80 ? -13.375 -1.253 0.626 1.00 94.56 80 MET A C 1
ATOM 592 O O . MET A 1 80 ? -13.641 -2.453 0.688 1.00 94.56 80 MET A O 1
ATOM 596 N N . THR A 1 81 ? -13.613 -0.419 1.642 1.00 94.31 81 THR A N 1
ATOM 597 C CA . THR A 1 81 ? -14.105 -0.879 2.945 1.00 94.31 81 THR A CA 1
ATOM 598 C C . THR A 1 81 ? -15.446 -0.227 3.268 1.00 94.31 81 THR A C 1
ATOM 600 O O . THR A 1 81 ? -15.506 0.913 3.719 1.00 94.31 81 THR A O 1
ATOM 603 N N . GLU A 1 82 ? -16.533 -0.953 3.007 1.00 87.56 82 GLU A N 1
ATOM 604 C CA . GLU A 1 82 ? -17.906 -0.429 3.085 1.00 87.56 82 GLU A CA 1
ATOM 605 C C . GLU A 1 82 ? -18.372 -0.139 4.519 1.00 87.56 82 GLU A C 1
ATOM 607 O O . GLU A 1 82 ? -19.147 0.788 4.736 1.00 87.56 82 GLU A O 1
ATOM 612 N N . ASP A 1 83 ? -17.887 -0.903 5.500 1.00 90.31 83 ASP A N 1
ATOM 613 C CA . ASP A 1 83 ? -18.340 -0.877 6.895 1.00 90.31 83 ASP A CA 1
ATOM 614 C C . ASP A 1 83 ? -17.515 0.049 7.808 1.00 90.31 83 ASP A C 1
ATOM 616 O O . ASP A 1 83 ? -17.644 0.021 9.034 1.00 90.31 83 ASP A O 1
ATOM 620 N N . VAL A 1 84 ? -16.663 0.888 7.217 1.00 93.12 84 VAL A N 1
ATOM 621 C CA . VAL A 1 84 ? -15.839 1.851 7.952 1.00 93.12 84 VAL A CA 1
ATOM 622 C C . VAL A 1 84 ? -16.659 3.090 8.334 1.00 93.12 84 VAL A C 1
ATOM 624 O O . VAL A 1 84 ? -17.320 3.675 7.468 1.00 93.12 84 VAL A O 1
ATOM 627 N N . PRO A 1 85 ? -16.608 3.532 9.611 1.00 94.81 85 PRO A N 1
ATOM 628 C CA . PRO A 1 85 ? -17.213 4.798 10.016 1.00 94.81 85 PRO A CA 1
ATOM 629 C C . PRO A 1 85 ? -16.531 5.968 9.303 1.00 94.81 85 PRO A C 1
ATOM 631 O O . PRO A 1 85 ? -15.374 5.853 8.899 1.00 94.81 85 PRO A O 1
ATOM 634 N N . ASP A 1 86 ? -17.225 7.102 9.196 1.00 96.12 86 ASP A N 1
ATOM 635 C CA . ASP A 1 86 ? -16.728 8.296 8.501 1.00 96.12 86 ASP A CA 1
ATOM 636 C C . ASP A 1 86 ? -15.269 8.629 8.902 1.00 96.12 86 ASP A C 1
ATOM 638 O O . ASP A 1 86 ? -15.015 8.926 10.079 1.00 96.12 86 ASP A O 1
ATOM 642 N N . PRO A 1 87 ? -14.306 8.567 7.956 1.00 97.44 87 PRO A N 1
ATOM 643 C CA . PRO A 1 87 ? -12.888 8.785 8.216 1.00 97.44 87 PRO A CA 1
ATOM 644 C C . PRO A 1 87 ? -12.573 10.081 8.956 1.00 97.44 87 PRO A C 1
ATOM 646 O O . PRO A 1 87 ? -11.645 10.103 9.759 1.00 97.44 87 PRO A O 1
ATOM 649 N N . GLU A 1 88 ? -13.358 11.143 8.774 1.00 96.56 88 GLU A N 1
ATOM 650 C CA . GLU A 1 88 ? -13.140 12.414 9.480 1.00 96.56 88 GLU A CA 1
ATOM 651 C C . GLU A 1 88 ? -13.264 12.314 11.005 1.00 96.56 88 GLU A C 1
ATOM 653 O O . GLU A 1 88 ? -12.698 13.130 11.736 1.00 96.56 88 GLU A O 1
ATOM 658 N N . GLN A 1 89 ? -13.961 11.297 11.511 1.00 95.44 89 GLN A N 1
ATOM 659 C CA . GLN A 1 89 ? -14.171 11.116 12.945 1.00 95.44 89 GLN A CA 1
ATOM 660 C C . GLN A 1 89 ? -12.958 10.482 13.631 1.00 95.44 89 GLN A C 1
ATOM 662 O O . GLN A 1 89 ? -12.675 10.771 14.794 1.00 95.44 89 GLN A O 1
ATOM 667 N N . TRP A 1 90 ? -12.197 9.644 12.925 1.00 95.75 90 TRP A N 1
ATOM 668 C CA . TRP A 1 90 ? -11.171 8.803 13.543 1.00 95.75 90 TRP A CA 1
ATOM 669 C C . TRP A 1 90 ? -9.786 8.935 12.910 1.00 95.75 90 TRP A C 1
ATOM 671 O O . TRP A 1 90 ? -8.815 8.678 13.625 1.00 95.75 90 TRP A O 1
ATOM 681 N N . LEU A 1 91 ? -9.678 9.357 11.646 1.00 97.62 91 LEU A N 1
ATOM 682 C CA . LEU A 1 91 ? -8.426 9.434 10.892 1.00 97.62 91 LEU A CA 1
ATOM 683 C C . LEU A 1 91 ? -7.674 10.755 11.146 1.00 97.62 91 LEU A C 1
ATOM 685 O O . LEU A 1 91 ? -8.268 11.819 11.299 1.00 97.62 91 LEU A O 1
ATOM 689 N N . GLY A 1 92 ? -6.348 10.682 11.178 1.00 95.12 92 GLY A N 1
ATOM 690 C CA . GLY A 1 92 ? -5.422 11.775 11.445 1.00 95.12 92 GLY A CA 1
ATOM 691 C C . GLY A 1 92 ? -3.974 11.276 11.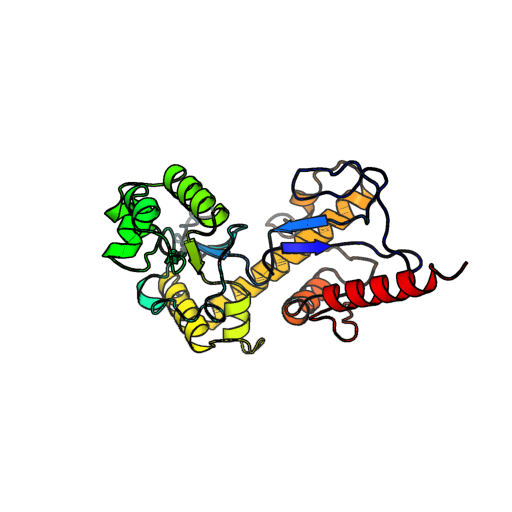531 1.00 95.12 92 GLY A C 1
ATOM 692 O O . GLY A 1 92 ? -3.636 10.189 11.061 1.00 95.12 92 GLY A O 1
ATOM 693 N N . CYS A 1 93 ? -3.102 12.074 12.145 1.00 92.31 93 CYS A N 1
ATOM 694 C CA . CYS A 1 93 ? -1.695 11.721 12.364 1.00 92.31 93 CYS A CA 1
ATOM 695 C C . CYS A 1 93 ? -1.495 10.832 13.610 1.00 92.31 93 CYS A C 1
ATOM 697 O O . CYS A 1 93 ? -2.356 10.741 14.487 1.00 92.31 93 CYS A O 1
ATOM 699 N N . GLY A 1 94 ? -0.319 10.206 13.729 1.00 90.44 94 GLY A N 1
ATOM 700 C CA . GLY A 1 94 ? 0.046 9.416 14.913 1.00 90.44 94 GLY A CA 1
ATOM 701 C C . GLY A 1 94 ? -0.822 8.163 15.084 1.00 90.44 94 GLY A C 1
ATOM 702 O O . GLY A 1 94 ? -0.953 7.377 14.152 1.00 90.44 94 GLY A O 1
ATOM 703 N N . LEU A 1 95 ? -1.417 7.973 16.267 1.00 92.88 95 LEU A N 1
ATOM 704 C CA . LEU A 1 95 ? -2.272 6.813 16.586 1.00 92.88 95 LEU A CA 1
ATOM 705 C C . LEU A 1 95 ? -3.682 6.888 15.965 1.00 92.88 95 LEU A C 1
ATOM 707 O O . LEU A 1 95 ? -4.492 5.977 16.128 1.00 92.88 95 LEU A O 1
ATOM 711 N N . ARG A 1 96 ? -3.986 7.962 15.235 1.00 95.25 96 ARG A N 1
ATOM 712 C CA . ARG A 1 96 ? -5.229 8.125 14.472 1.00 95.25 96 ARG A CA 1
ATOM 713 C C . ARG A 1 96 ? -5.055 7.720 13.006 1.00 95.25 96 ARG A C 1
ATOM 715 O O . ARG A 1 96 ? -5.732 8.232 12.138 1.00 95.25 96 ARG A O 1
ATOM 722 N N . ASN A 1 97 ? -4.132 6.819 12.696 1.00 94.50 97 ASN A N 1
ATOM 723 C CA . ASN A 1 97 ? -3.747 6.472 11.322 1.00 94.50 97 ASN A CA 1
ATOM 724 C C . ASN A 1 97 ? -4.544 5.308 10.698 1.00 94.50 97 ASN A C 1
ATOM 726 O O . ASN A 1 97 ? -4.515 5.141 9.480 1.00 94.50 97 ASN A O 1
ATOM 730 N N . ALA A 1 98 ? -5.223 4.487 11.497 1.00 96.88 98 ALA A N 1
ATOM 731 C CA . ALA A 1 98 ? -6.031 3.352 11.046 1.00 96.88 98 ALA A CA 1
ATOM 732 C C . ALA A 1 98 ? -7.198 3.102 12.006 1.00 96.88 98 ALA A C 1
ATOM 734 O O . ALA A 1 98 ? -7.111 3.445 13.186 1.00 96.88 98 ALA A O 1
ATOM 735 N N . VAL A 1 99 ? -8.252 2.458 11.506 1.00 97.69 99 VAL A N 1
ATOM 736 C CA . VAL A 1 99 ? -9.364 1.925 12.301 1.00 97.69 99 VAL A CA 1
ATOM 737 C C . VAL A 1 99 ? -9.306 0.402 12.307 1.00 97.69 99 VAL A C 1
ATOM 739 O O . VAL A 1 99 ? -9.012 -0.230 11.289 1.00 97.69 99 VAL A O 1
ATOM 742 N N . VAL A 1 100 ? -9.568 -0.188 13.468 1.00 97.81 100 VAL A N 1
ATOM 743 C CA . VAL A 1 100 ? -9.652 -1.632 13.667 1.00 97.81 100 VAL A CA 1
ATOM 744 C C . VAL A 1 100 ? -11.121 -2.031 13.690 1.00 97.81 100 VAL A C 1
ATOM 746 O O . VAL A 1 100 ? -11.906 -1.474 14.457 1.00 97.81 100 VAL A O 1
ATOM 749 N N . LEU A 1 101 ? -11.484 -3.001 12.854 1.00 96.31 101 LEU A N 1
ATOM 750 C CA . LEU A 1 101 ? -12.830 -3.552 12.753 1.00 96.31 101 LEU A CA 1
ATOM 751 C C . LEU A 1 101 ? -12.806 -5.025 13.177 1.00 96.31 101 LEU A C 1
ATOM 753 O O . LEU A 1 101 ? -11.940 -5.767 12.701 1.00 96.31 101 LEU A O 1
ATOM 757 N N . PRO A 1 102 ? -13.734 -5.488 14.029 1.00 94.94 102 PRO A N 1
ATOM 758 C CA . PRO A 1 102 ? -13.874 -6.913 14.290 1.00 94.94 102 PRO A CA 1
ATOM 759 C C . PRO A 1 102 ? -14.374 -7.632 13.030 1.00 94.94 102 PRO A C 1
ATOM 761 O O . PRO A 1 102 ? -15.140 -7.083 12.237 1.00 94.94 102 PRO A O 1
ATOM 764 N N . VAL A 1 103 ? -13.938 -8.874 12.828 1.00 93.56 103 VAL A N 1
ATOM 765 C CA . VAL A 1 103 ? -14.534 -9.747 11.809 1.00 93.56 103 VAL A CA 1
ATOM 766 C C . VAL A 1 103 ? -15.912 -10.210 12.291 1.00 93.56 103 VAL A C 1
ATOM 768 O O . VAL A 1 103 ? -16.123 -10.441 13.481 1.00 93.56 103 VAL A O 1
ATOM 771 N N . GLU A 1 104 ? -16.870 -10.322 11.373 1.00 90.06 104 GLU A N 1
ATOM 772 C CA . GLU A 1 104 ? -18.219 -10.782 11.702 1.00 90.06 104 GLU A CA 1
ATOM 773 C C . GLU A 1 104 ? -18.229 -12.251 12.157 1.00 90.06 104 GLU A C 1
ATOM 775 O O . GLU A 1 104 ? -17.450 -13.078 11.683 1.00 90.06 104 GLU A O 1
ATOM 780 N N . GLY A 1 105 ? -19.151 -12.594 13.060 1.00 90.81 105 GLY A N 1
ATOM 781 C CA . GLY A 1 105 ? -19.385 -13.985 13.466 1.00 90.81 105 GLY A CA 1
ATOM 782 C C . GLY A 1 105 ? -18.382 -14.563 14.471 1.00 90.81 105 GLY A C 1
ATOM 783 O O . GLY A 1 105 ? -18.342 -15.781 14.646 1.00 90.81 105 GLY A O 1
ATOM 784 N N . LEU A 1 106 ? -17.590 -13.730 15.152 1.00 92.94 106 LEU A N 1
ATOM 785 C CA . LEU A 1 106 ? -16.759 -14.184 16.271 1.00 92.94 106 LEU A CA 1
ATOM 786 C C . LEU A 1 106 ? -17.623 -14.706 17.428 1.00 92.94 106 LEU A C 1
ATOM 788 O O . LEU A 1 106 ? -18.596 -14.070 17.829 1.00 92.94 106 LEU A O 1
ATOM 792 N N . SER A 1 107 ? -17.245 -15.857 17.989 1.00 94.00 107 SER A N 1
ATOM 793 C CA . SER A 1 107 ? -17.912 -16.444 19.157 1.00 94.00 107 SER A CA 1
ATOM 794 C C . SER A 1 107 ? -17.703 -15.602 20.416 1.00 94.00 107 SER A C 1
ATOM 796 O O . SER A 1 107 ? -16.609 -15.066 20.615 1.00 94.00 107 SER A O 1
ATOM 798 N N . ASP A 1 108 ? -18.679 -15.604 21.325 1.00 92.75 108 ASP A N 1
ATOM 799 C CA . ASP A 1 108 ? -18.587 -14.889 22.606 1.00 92.75 108 ASP A CA 1
ATOM 800 C C . ASP A 1 108 ? -17.373 -15.293 23.449 1.00 92.75 108 ASP A C 1
ATOM 802 O O . ASP A 1 108 ? -16.787 -14.438 24.107 1.00 92.75 108 ASP A O 1
ATOM 806 N N . GLU A 1 109 ? -16.974 -16.565 23.387 1.00 93.94 109 GLU A N 1
ATOM 807 C CA . GLU A 1 109 ? -15.790 -17.104 24.065 1.00 93.94 109 GLU A CA 1
ATOM 808 C C . GLU A 1 109 ? -14.526 -16.363 23.606 1.00 93.94 109 GLU A C 1
ATOM 810 O O . GLU A 1 109 ? -13.891 -15.677 24.405 1.00 93.94 109 GLU A O 1
ATOM 815 N N . VAL A 1 110 ? -14.243 -16.386 22.297 1.00 92.94 110 VAL A N 1
ATOM 816 C CA . VAL A 1 110 ? -13.119 -15.664 21.668 1.00 92.94 110 VAL A CA 1
ATOM 817 C C . VAL A 1 110 ? -13.123 -14.175 22.010 1.00 92.94 110 VAL A C 1
ATOM 819 O O . VAL A 1 110 ? -12.073 -13.615 22.315 1.00 92.94 110 VAL A O 1
ATOM 822 N N . VAL A 1 111 ? -14.288 -13.524 21.966 1.00 94.06 111 VAL A N 1
ATOM 823 C CA . VAL A 1 111 ? -14.382 -12.089 22.267 1.00 94.06 111 VAL A CA 1
ATOM 824 C C . VAL A 1 111 ? -14.110 -11.811 23.746 1.00 94.06 111 VAL A C 1
ATOM 826 O O . VAL A 1 111 ? -13.458 -10.826 24.070 1.00 94.06 111 VAL A O 1
ATOM 829 N N . SER A 1 112 ? -14.589 -12.664 24.653 1.00 91.94 112 SER A N 1
ATOM 830 C CA . SER A 1 112 ? -14.410 -12.483 26.099 1.00 91.94 112 SER A CA 1
ATOM 831 C C . SER A 1 112 ? -12.977 -12.718 26.587 1.00 91.94 112 SER A C 1
ATOM 833 O O . SER A 1 112 ? -12.590 -12.174 27.619 1.00 91.94 112 SER A O 1
ATOM 835 N N . GLU A 1 113 ? -12.186 -13.500 25.851 1.00 93.06 113 GLU A N 1
ATOM 836 C CA . GLU A 1 113 ? -10.788 -13.801 26.181 1.00 93.06 113 GLU A CA 1
ATOM 837 C C . GLU A 1 113 ? -9.799 -12.715 25.724 1.00 93.06 113 GLU A C 1
ATOM 839 O O . GLU A 1 113 ? -8.630 -12.740 26.121 1.00 93.06 113 GLU A O 1
ATOM 844 N N . ASP A 1 114 ? -10.240 -11.762 24.898 1.00 95.56 114 ASP A N 1
ATOM 845 C CA . ASP A 1 114 ? -9.382 -10.737 24.312 1.00 95.56 114 ASP A CA 1
ATOM 846 C C . ASP A 1 114 ? -9.921 -9.326 24.566 1.00 95.56 114 ASP A C 1
ATOM 848 O O . ASP A 1 114 ? -10.981 -8.942 24.079 1.00 95.56 114 ASP A O 1
ATOM 852 N N . GLU A 1 115 ? -9.158 -8.519 25.302 1.00 95.81 115 GLU A N 1
ATOM 853 C CA . GLU A 1 115 ? -9.555 -7.158 25.676 1.00 95.81 115 GLU A CA 1
ATOM 854 C C . GLU A 1 115 ? -9.795 -6.223 24.478 1.00 95.81 115 GLU A C 1
ATOM 856 O O . GLU A 1 115 ? -10.653 -5.346 24.565 1.00 95.81 115 GLU A O 1
ATOM 861 N N . ILE A 1 116 ? -9.094 -6.414 23.350 1.00 97.38 116 ILE A N 1
ATOM 862 C CA . ILE A 1 116 ? -9.290 -5.601 22.141 1.00 97.38 116 ILE A CA 1
ATOM 863 C C . ILE A 1 116 ? -10.600 -6.007 21.473 1.00 97.38 116 ILE A C 1
ATOM 865 O O . ILE A 1 116 ? -11.405 -5.141 21.139 1.00 97.38 116 ILE A O 1
ATOM 869 N N . LEU A 1 117 ? -10.843 -7.310 21.300 1.00 97.44 117 LEU A N 1
ATOM 870 C CA . LEU A 1 117 ? -12.093 -7.792 20.702 1.00 97.44 117 LEU A CA 1
ATOM 871 C C . LEU A 1 117 ? -13.300 -7.422 21.564 1.00 97.44 117 LEU A C 1
ATOM 873 O O . LEU A 1 117 ? -14.313 -6.968 21.032 1.00 97.44 117 LEU A O 1
ATOM 877 N N . PHE A 1 118 ? -13.183 -7.568 22.885 1.00 95.94 118 PHE A N 1
ATOM 878 C CA . PHE A 1 118 ? -14.208 -7.136 23.828 1.00 95.94 118 PHE A CA 1
ATOM 879 C C . PHE A 1 118 ? -14.494 -5.639 23.678 1.00 95.94 118 PHE A C 1
ATOM 881 O O . PHE A 1 118 ? -15.646 -5.237 23.532 1.00 95.94 118 PHE A O 1
ATOM 888 N N . CYS A 1 119 ? -13.443 -4.820 23.634 1.00 96.12 119 CYS A N 1
ATOM 889 C CA . CYS A 1 119 ? -13.551 -3.381 23.454 1.00 96.12 119 CYS A CA 1
ATOM 890 C C . CYS A 1 119 ? -14.274 -2.999 22.150 1.00 96.12 119 CYS A C 1
ATOM 892 O O . CYS A 1 119 ? -15.206 -2.193 22.183 1.00 96.12 119 CYS A O 1
ATOM 894 N N . LEU A 1 120 ? -13.898 -3.627 21.030 1.00 96.25 120 LEU A N 1
ATOM 895 C CA . LEU A 1 120 ? -14.517 -3.415 19.719 1.00 96.25 120 LEU A CA 1
ATOM 896 C C . LEU A 1 120 ? -15.982 -3.871 19.677 1.00 96.25 120 LEU A C 1
ATOM 898 O O . LEU A 1 120 ? -16.788 -3.259 18.981 1.00 96.25 120 LEU A O 1
ATOM 902 N N . ARG A 1 121 ? -16.349 -4.926 20.418 1.00 94.19 121 ARG A N 1
ATOM 903 C CA . ARG A 1 121 ? -17.745 -5.378 20.515 1.00 94.19 121 ARG A CA 1
ATOM 904 C C . ARG A 1 121 ? -18.615 -4.382 21.281 1.00 94.19 121 ARG A C 1
ATOM 906 O O . ARG A 1 121 ? -19.741 -4.132 20.868 1.00 94.19 121 ARG A O 1
ATOM 913 N N . GLU A 1 122 ? -18.101 -3.822 22.373 1.00 93.44 122 GLU A N 1
ATOM 914 C CA . GLU A 1 122 ? -18.857 -2.893 23.222 1.00 93.44 122 GLU A CA 1
ATOM 915 C C . GLU A 1 122 ? -18.950 -1.479 22.627 1.00 93.44 122 GLU A C 1
ATOM 917 O O . GLU A 1 122 ? -19.987 -0.827 22.748 1.00 93.44 122 GLU A O 1
ATOM 922 N N . HIS A 1 123 ? -17.885 -0.994 21.978 1.00 92.56 123 HIS A N 1
ATOM 923 C CA . HIS A 1 123 ? -17.781 0.404 21.533 1.00 92.56 123 HIS A CA 1
ATOM 924 C C . HIS A 1 123 ? -17.795 0.584 20.009 1.00 92.56 123 HIS A C 1
ATOM 926 O O . HIS A 1 123 ? -17.872 1.717 19.533 1.00 92.56 123 HIS A O 1
ATOM 932 N N . GLY A 1 124 ? -17.748 -0.508 19.244 1.00 93.69 124 GLY A N 1
ATOM 933 C CA . GLY A 1 124 ? -17.636 -0.487 17.787 1.00 93.69 124 GLY A CA 1
ATOM 934 C C . GLY A 1 124 ? -16.194 -0.321 17.283 1.00 93.69 124 GLY A C 1
ATOM 935 O O . GLY A 1 124 ? -15.242 -0.385 18.067 1.00 93.69 124 GLY A O 1
ATOM 936 N N . PRO A 1 125 ? -16.013 -0.130 15.960 1.00 96.56 125 PRO A N 1
ATOM 937 C CA . PRO A 1 125 ? -14.704 0.099 15.356 1.00 96.56 125 PRO A CA 1
ATOM 938 C C . PRO A 1 125 ? -13.966 1.283 15.984 1.00 96.56 125 PRO A C 1
ATOM 940 O O . PRO A 1 125 ? -14.542 2.353 16.182 1.00 96.56 125 PRO A O 1
ATOM 943 N N . ALA A 1 126 ? -12.675 1.108 16.258 1.00 97.06 126 ALA A N 1
ATOM 944 C CA . ALA A 1 126 ? -11.873 2.089 16.984 1.00 97.06 126 ALA A CA 1
ATOM 945 C C . ALA A 1 126 ? -10.486 2.265 16.357 1.00 97.06 126 ALA A C 1
ATOM 947 O O . ALA A 1 126 ? -9.895 1.312 15.844 1.00 97.06 126 ALA A O 1
ATOM 948 N N . ASN A 1 127 ? -9.950 3.486 16.405 1.00 96.75 127 ASN A N 1
ATOM 949 C CA . ASN A 1 127 ? -8.559 3.739 16.025 1.00 96.75 127 ASN A CA 1
ATOM 950 C C . ASN A 1 127 ? -7.587 3.332 17.149 1.00 96.75 127 ASN A C 1
ATOM 952 O O . ASN A 1 127 ? -7.995 3.012 18.269 1.00 96.75 127 ASN A O 1
ATOM 956 N N . LEU A 1 128 ? -6.283 3.338 16.857 1.00 95.44 128 LEU A N 1
ATOM 957 C CA . LEU A 1 128 ? -5.261 2.900 17.815 1.00 95.44 128 LEU A CA 1
ATOM 958 C C . LEU A 1 128 ? -5.207 3.798 19.061 1.00 95.44 128 LEU A C 1
ATOM 960 O O . LEU A 1 128 ? -4.899 3.306 20.147 1.00 95.44 128 LEU A O 1
ATOM 964 N N . GLU A 1 129 ? -5.525 5.088 18.935 1.00 95.88 129 GLU A N 1
ATOM 965 C CA . GLU A 1 129 ? -5.607 6.013 20.071 1.00 95.88 129 GLU A CA 1
ATOM 966 C C . GLU A 1 129 ? -6.734 5.616 21.033 1.00 95.88 129 GLU A C 1
ATOM 968 O O . GLU A 1 129 ? -6.499 5.447 22.230 1.00 95.88 129 GLU A O 1
ATOM 973 N N . THR A 1 130 ? -7.940 5.402 20.510 1.00 96.69 130 THR A N 1
ATOM 974 C CA . THR A 1 130 ? -9.106 4.969 21.285 1.00 96.69 130 THR A CA 1
ATOM 975 C C . THR A 1 130 ? -8.871 3.601 21.923 1.00 96.69 130 THR A C 1
ATOM 977 O O . THR A 1 130 ? -9.130 3.434 23.114 1.00 96.69 130 THR A O 1
ATOM 980 N N . LEU A 1 131 ? -8.290 2.646 21.186 1.00 97.12 131 LEU A N 1
ATOM 981 C CA . LEU A 1 131 ? -7.925 1.339 21.740 1.00 97.12 131 LEU A CA 1
ATOM 982 C C . LEU A 1 131 ? -6.907 1.465 22.875 1.00 97.12 131 LEU A C 1
ATOM 984 O O . LEU A 1 131 ? -7.055 0.800 23.900 1.00 97.12 131 LEU A O 1
ATOM 988 N N . THR A 1 132 ? -5.915 2.346 22.730 1.00 96.50 132 THR A N 1
ATOM 989 C CA . THR A 1 132 ? -4.935 2.615 23.789 1.00 96.50 132 THR A CA 1
ATOM 990 C C . THR A 1 132 ? -5.612 3.156 25.046 1.00 96.50 132 THR A C 1
ATOM 992 O O . THR A 1 132 ? -5.335 2.692 26.150 1.00 96.50 132 THR A O 1
ATOM 995 N N . GLN A 1 133 ? -6.534 4.108 24.891 1.00 95.94 133 GLN A N 1
ATOM 996 C CA . GLN A 1 133 ? -7.260 4.714 26.009 1.00 95.94 133 GLN A CA 1
ATOM 997 C C . GLN A 1 133 ? -8.195 3.724 26.717 1.00 95.94 133 GLN A C 1
ATOM 999 O O . GLN A 1 133 ? -8.312 3.769 27.940 1.00 95.94 133 GLN A O 1
ATOM 1004 N N . GLN A 1 134 ? -8.854 2.835 25.969 1.00 95.44 134 GLN A N 1
ATOM 1005 C CA . GLN A 1 134 ? -9.863 1.916 26.507 1.00 95.44 134 GLN A CA 1
ATOM 1006 C C . GLN A 1 134 ? -9.269 0.625 27.085 1.00 95.44 134 GLN A C 1
ATOM 1008 O O . GLN A 1 134 ? -9.788 0.110 28.071 1.00 95.44 134 GLN A O 1
ATOM 1013 N N . THR A 1 135 ? -8.185 0.108 26.501 1.00 95.44 135 THR A N 1
ATOM 1014 C CA . THR A 1 135 ? -7.553 -1.153 26.943 1.00 95.44 135 THR A CA 1
ATOM 1015 C C . THR A 1 135 ? -6.320 -0.932 27.821 1.00 95.44 135 THR A C 1
ATOM 1017 O O . THR A 1 135 ? -5.899 -1.830 28.540 1.00 95.44 135 THR A O 1
ATOM 1020 N N . GLY A 1 136 ? -5.704 0.254 27.765 1.00 94.88 136 GLY A N 1
ATOM 1021 C CA . GLY A 1 136 ? -4.410 0.529 28.399 1.00 94.88 136 GLY A CA 1
ATOM 1022 C C . GLY A 1 136 ? -3.205 -0.073 27.658 1.00 94.88 136 GLY A C 1
ATOM 1023 O O . GLY A 1 136 ? -2.062 0.179 28.049 1.00 94.88 136 GLY A O 1
ATOM 1024 N N . LEU A 1 137 ? -3.423 -0.836 26.580 1.00 94.25 137 LEU A N 1
ATOM 1025 C CA . LEU A 1 137 ? -2.358 -1.360 25.728 1.00 94.25 137 LEU A CA 1
ATOM 1026 C C . LEU A 1 137 ? -1.740 -0.242 24.890 1.00 94.25 137 LEU A C 1
ATOM 1028 O O . LEU A 1 137 ? -2.449 0.534 24.265 1.00 94.25 137 LEU A O 1
ATOM 1032 N N . SER A 1 138 ? -0.413 -0.186 24.807 1.00 93.31 138 SER A N 1
ATOM 1033 C CA . SER A 1 138 ? 0.281 0.834 24.012 1.00 93.31 138 SER A CA 1
ATOM 1034 C C . SER A 1 138 ? 1.575 0.313 23.389 1.00 93.31 138 SER A C 1
ATOM 1036 O O . SER A 1 138 ? 2.114 -0.725 23.790 1.00 93.31 138 SER A O 1
ATOM 1038 N N . GLY A 1 139 ? 2.066 1.046 22.385 1.00 91.31 139 GLY A N 1
ATOM 1039 C CA . GLY A 1 139 ? 3.325 0.771 21.692 1.00 91.31 139 GLY A CA 1
ATOM 1040 C C . GLY A 1 139 ? 3.399 -0.642 21.111 1.00 91.31 139 GLY A C 1
ATOM 1041 O O . GLY A 1 139 ? 2.408 -1.186 20.625 1.00 91.31 139 GLY A O 1
ATOM 1042 N N . ILE A 1 140 ? 4.578 -1.258 21.229 1.00 91.31 140 ILE A N 1
ATOM 1043 C CA . ILE A 1 140 ? 4.894 -2.582 20.663 1.00 91.31 140 ILE A CA 1
ATOM 1044 C C . ILE A 1 140 ? 3.900 -3.658 21.119 1.00 91.31 140 ILE A C 1
ATOM 1046 O O . ILE A 1 140 ? 3.594 -4.580 20.364 1.00 91.31 140 ILE A O 1
ATOM 1050 N N . LEU A 1 141 ? 3.387 -3.565 22.351 1.00 94.50 141 LEU A N 1
ATOM 1051 C CA . LEU A 1 141 ? 2.430 -4.546 22.853 1.00 94.50 141 LEU A CA 1
ATOM 1052 C C . LEU A 1 141 ? 1.119 -4.487 22.063 1.00 94.50 141 LEU A C 1
ATOM 1054 O O . LEU A 1 141 ? 0.649 -5.529 21.613 1.00 94.50 141 LEU A O 1
ATOM 1058 N N . LEU A 1 142 ? 0.560 -3.291 21.854 1.00 94.44 142 LEU A N 1
ATOM 1059 C CA . LEU A 1 142 ? -0.650 -3.118 21.049 1.00 94.44 142 LEU A CA 1
ATOM 1060 C C . LEU A 1 142 ? -0.415 -3.590 19.608 1.00 94.44 142 LEU A C 1
ATOM 1062 O O . LEU A 1 142 ? -1.207 -4.370 19.087 1.00 94.44 142 LEU A O 1
ATOM 1066 N N . GLU A 1 143 ? 0.706 -3.198 18.998 1.00 92.38 143 GLU A N 1
ATOM 1067 C CA . GLU A 1 143 ? 1.072 -3.603 17.633 1.00 92.38 143 GLU A CA 1
ATOM 1068 C C . GLU A 1 143 ? 1.121 -5.129 17.479 1.00 92.38 143 GLU A C 1
ATOM 1070 O O . GLU A 1 143 ? 0.458 -5.688 16.607 1.00 92.38 143 GLU A O 1
ATOM 1075 N N . LYS A 1 144 ? 1.824 -5.835 18.375 1.00 93.75 144 LYS A N 1
ATOM 1076 C CA . LYS A 1 144 ? 1.930 -7.304 18.331 1.00 93.75 144 LYS A CA 1
ATOM 1077 C C . LYS A 1 144 ? 0.592 -8.000 18.561 1.00 93.75 144 LYS A C 1
ATOM 1079 O O . LYS A 1 144 ? 0.351 -9.075 18.007 1.00 93.75 144 LYS A O 1
ATOM 1084 N N . ARG A 1 145 ? -0.283 -7.410 19.379 1.00 95.50 145 ARG A N 1
ATOM 1085 C CA . ARG A 1 145 ? -1.636 -7.930 19.616 1.00 95.50 145 ARG A CA 1
ATOM 1086 C C . ARG A 1 145 ? -2.495 -7.777 18.364 1.00 95.50 145 ARG A C 1
ATOM 1088 O O . ARG A 1 145 ? -3.086 -8.764 17.937 1.00 95.50 145 ARG A O 1
ATOM 1095 N N . LEU A 1 146 ? -2.483 -6.606 17.727 1.00 95.81 146 LEU A N 1
ATOM 1096 C CA . LEU A 1 146 ? -3.189 -6.372 16.465 1.00 95.81 146 LEU A CA 1
ATOM 1097 C C . LEU A 1 146 ? -2.658 -7.270 15.337 1.00 95.81 146 LEU A C 1
ATOM 1099 O O . LEU A 1 146 ? -3.452 -7.906 14.650 1.00 95.81 146 LEU A O 1
ATOM 1103 N N . GLU A 1 147 ? -1.337 -7.416 15.193 1.00 93.56 147 GLU A N 1
ATOM 1104 C CA . GLU A 1 147 ? -0.730 -8.348 14.229 1.00 93.56 147 GLU A CA 1
ATOM 1105 C C . GLU A 1 147 ? -1.240 -9.783 14.430 1.00 93.56 147 GLU A C 1
ATOM 1107 O O . GLU A 1 147 ? -1.619 -10.454 13.468 1.00 93.56 147 GLU A O 1
ATOM 1112 N N . ARG A 1 148 ? -1.287 -10.256 15.684 1.00 95.25 148 ARG A N 1
ATOM 1113 C CA . ARG A 1 148 ? -1.788 -11.595 16.015 1.00 95.25 148 ARG A CA 1
ATOM 1114 C C . ARG A 1 148 ? -3.272 -11.743 15.683 1.00 95.25 148 ARG A C 1
ATOM 1116 O O . ARG A 1 148 ? -3.645 -12.745 15.080 1.00 95.25 148 ARG A O 1
ATOM 1123 N N . LEU A 1 149 ? -4.107 -10.780 16.067 1.00 96.25 149 LEU A N 1
ATOM 1124 C CA . LEU A 1 149 ? -5.547 -10.817 15.793 1.00 96.25 149 LEU A CA 1
ATOM 1125 C C . LEU A 1 149 ? -5.833 -10.777 14.285 1.00 96.25 149 LEU A C 1
ATOM 1127 O O . LEU A 1 149 ? -6.695 -11.509 13.800 1.00 96.25 149 LEU A O 1
ATOM 1131 N N . ALA A 1 150 ? -5.080 -9.975 13.528 1.00 94.06 150 ALA A N 1
ATOM 1132 C CA . ALA A 1 150 ? -5.180 -9.921 12.074 1.00 94.06 150 ALA A CA 1
ATOM 1133 C C . ALA A 1 150 ? -4.734 -11.246 11.431 1.00 94.06 150 ALA A C 1
ATOM 1135 O O . ALA A 1 150 ? -5.403 -11.752 10.530 1.00 94.06 150 ALA A O 1
ATOM 1136 N N . TYR A 1 151 ? -3.646 -11.851 11.926 1.00 93.69 151 TYR A N 1
ATOM 1137 C CA . TYR A 1 151 ? -3.181 -13.169 11.482 1.00 93.69 151 TYR A CA 1
ATOM 1138 C C . TYR A 1 151 ? -4.222 -14.269 11.738 1.00 93.69 151 TYR A C 1
ATOM 1140 O O . TYR A 1 151 ? -4.445 -15.123 10.881 1.00 93.69 151 TYR A O 1
ATOM 1148 N N . LEU A 1 152 ? -4.896 -14.221 12.889 1.00 95.06 152 LEU A N 1
ATOM 1149 C CA . LEU A 1 152 ? -5.986 -15.133 13.246 1.00 95.06 152 LEU A CA 1
ATOM 1150 C C . LEU A 1 152 ? -7.317 -14.804 12.549 1.00 95.06 152 LEU A C 1
ATOM 1152 O O . LEU A 1 152 ? -8.304 -15.486 12.805 1.00 95.06 152 LEU A O 1
ATOM 1156 N N . GLN A 1 153 ? -7.352 -13.792 11.673 1.00 94.81 153 GLN A N 1
ATOM 1157 C CA . GLN A 1 153 ? -8.553 -13.333 10.965 1.00 94.81 153 GLN A CA 1
ATOM 1158 C C . GLN A 1 153 ? -9.697 -12.927 11.907 1.00 94.81 153 GLN A C 1
ATOM 1160 O O . GLN A 1 153 ? -10.868 -13.128 11.603 1.00 94.81 153 GLN A O 1
ATOM 1165 N N . GLN A 1 154 ? -9.359 -12.353 13.061 1.00 96.56 154 GLN A N 1
ATOM 1166 C CA . GLN A 1 154 ? -10.330 -11.876 14.049 1.00 96.56 154 GLN A CA 1
ATOM 1167 C C . GLN A 1 154 ? -10.594 -10.373 13.919 1.00 96.56 154 GLN A C 1
ATOM 1169 O O . GLN A 1 154 ? -11.644 -9.887 14.327 1.00 96.56 154 GLN A O 1
ATOM 1174 N N . ILE A 1 155 ? -9.671 -9.634 13.307 1.00 96.44 155 ILE A N 1
ATOM 1175 C CA . ILE A 1 155 ? -9.852 -8.219 12.978 1.00 96.44 155 ILE A CA 1
ATOM 1176 C C . ILE A 1 155 ? -9.459 -7.944 11.530 1.00 96.44 155 ILE A C 1
ATOM 1178 O O . ILE A 1 155 ? -8.661 -8.664 10.924 1.00 96.44 155 ILE A O 1
ATOM 1182 N N . ARG A 1 156 ? -9.978 -6.839 11.008 1.00 95.75 156 ARG A N 1
ATOM 1183 C CA . ARG A 1 156 ? -9.476 -6.143 9.827 1.00 95.75 156 ARG A CA 1
ATOM 1184 C C . ARG A 1 156 ? -9.009 -4.757 10.246 1.00 95.75 156 ARG A C 1
ATOM 1186 O O . ARG A 1 156 ? -9.487 -4.200 11.230 1.00 95.75 156 ARG A O 1
ATOM 1193 N N . MET A 1 157 ? -8.076 -4.202 9.489 1.00 96.31 157 MET A N 1
ATOM 1194 C CA . MET A 1 157 ? -7.664 -2.812 9.641 1.00 96.31 157 MET A CA 1
ATOM 1195 C C . MET A 1 157 ? -7.959 -2.079 8.344 1.00 96.31 157 MET A C 1
ATOM 1197 O O . MET A 1 157 ? -7.672 -2.613 7.272 1.00 96.31 157 MET A O 1
ATOM 1201 N N . ALA A 1 158 ? -8.495 -0.870 8.445 1.00 97.50 158 ALA A N 1
ATOM 1202 C CA . ALA A 1 158 ? -8.679 0.031 7.318 1.00 97.50 158 ALA A CA 1
ATOM 1203 C C . ALA A 1 158 ? -7.933 1.342 7.570 1.00 97.50 158 ALA A C 1
ATOM 1205 O O . ALA A 1 158 ? -7.796 1.796 8.708 1.00 97.50 158 ALA A O 1
ATOM 1206 N N . GLY A 1 159 ? -7.417 1.936 6.504 1.00 97.31 159 GLY A N 1
ATOM 1207 C CA . GLY A 1 159 ? -6.590 3.133 6.573 1.00 97.31 159 GLY A CA 1
ATOM 1208 C C . GLY A 1 159 ? -6.440 3.759 5.199 1.00 97.31 159 GLY A C 1
ATOM 1209 O O . GLY A 1 159 ? -6.764 3.137 4.191 1.00 97.31 159 GLY A O 1
ATOM 1210 N N . PHE A 1 160 ? -5.951 4.996 5.163 1.00 98.06 160 PHE A N 1
ATOM 1211 C CA . PHE A 1 160 ? -5.707 5.687 3.901 1.00 98.06 160 PHE A CA 1
ATOM 1212 C C . PHE A 1 160 ? -4.521 5.056 3.158 1.00 98.06 160 PHE A C 1
ATOM 1214 O O . PHE A 1 160 ? -3.504 4.710 3.767 1.00 98.06 160 PHE A O 1
ATOM 1221 N N . THR A 1 161 ? -4.648 4.915 1.841 1.00 97.25 161 THR A N 1
ATOM 1222 C CA . THR A 1 161 ? -3.672 4.245 0.968 1.00 97.25 161 THR A CA 1
ATOM 1223 C C . THR A 1 161 ? -3.414 5.042 -0.319 1.00 97.25 161 THR A C 1
ATOM 1225 O O . THR A 1 161 ? -4.209 5.916 -0.680 1.00 97.25 161 THR A O 1
ATOM 1228 N N . PRO A 1 162 ? -2.341 4.749 -1.081 1.00 96.88 162 PRO A N 1
ATOM 1229 C CA . PRO A 1 162 ? -2.177 5.296 -2.428 1.00 96.88 162 PRO A CA 1
ATOM 1230 C C . PRO A 1 162 ? -3.355 5.016 -3.374 1.00 96.88 162 PRO A C 1
ATOM 1232 O O . PRO A 1 162 ? -3.649 5.849 -4.229 1.00 96.88 162 PRO A O 1
ATOM 1235 N N . THR A 1 163 ? -4.058 3.894 -3.214 1.00 95.62 163 THR A N 1
ATOM 1236 C CA . THR A 1 163 ? -5.290 3.573 -3.946 1.00 95.62 163 THR A CA 1
ATOM 1237 C C . THR A 1 163 ? -6.370 4.629 -3.677 1.00 95.62 163 THR A C 1
ATOM 1239 O O . THR A 1 163 ? -6.975 5.131 -4.626 1.00 95.62 163 THR A O 1
ATOM 1242 N N . ASP A 1 164 ? -6.546 5.051 -2.420 1.00 97.75 164 ASP A N 1
ATOM 1243 C CA . ASP A 1 164 ? -7.477 6.128 -2.054 1.00 97.75 164 ASP A CA 1
ATOM 1244 C C . ASP A 1 164 ? -7.051 7.471 -2.666 1.00 97.75 164 ASP A C 1
ATOM 1246 O O . ASP A 1 164 ? -7.863 8.168 -3.275 1.00 97.75 164 ASP A O 1
ATOM 1250 N N . ALA A 1 165 ? -5.758 7.808 -2.596 1.00 97.88 165 ALA A N 1
ATOM 1251 C CA . ALA A 1 165 ? -5.222 9.028 -3.204 1.00 97.88 165 ALA A CA 1
ATOM 1252 C C . ALA A 1 165 ? -5.446 9.072 -4.727 1.00 97.88 165 ALA A C 1
ATOM 1254 O O . ALA A 1 165 ? -5.839 10.105 -5.274 1.00 97.88 165 ALA A O 1
ATOM 1255 N N . LEU A 1 166 ? -5.242 7.952 -5.427 1.00 96.62 166 LEU A N 1
ATOM 1256 C CA . LEU A 1 166 ? -5.533 7.843 -6.859 1.00 96.62 166 LEU A CA 1
ATOM 1257 C C . LEU A 1 166 ? -7.023 8.030 -7.158 1.00 96.62 166 LEU A C 1
ATOM 1259 O O . LEU A 1 166 ? -7.361 8.640 -8.175 1.00 96.62 166 LEU A O 1
ATOM 1263 N N . HIS A 1 167 ? -7.897 7.534 -6.283 1.00 95.06 167 HIS A N 1
ATOM 1264 C CA . HIS A 1 167 ? -9.339 7.686 -6.426 1.00 95.06 167 HIS A CA 1
ATOM 1265 C C . HIS A 1 167 ? -9.783 9.148 -6.271 1.00 95.06 167 HIS A C 1
ATOM 1267 O O . HIS A 1 167 ? -10.584 9.642 -7.072 1.00 95.06 167 HIS A O 1
ATOM 1273 N N . VAL A 1 168 ? -9.222 9.865 -5.290 1.00 97.50 168 VAL A N 1
ATOM 1274 C CA . VAL A 1 168 ? -9.465 11.303 -5.073 1.00 97.50 168 VAL A CA 1
ATOM 1275 C C . VAL A 1 168 ? -8.973 12.131 -6.261 1.00 97.50 168 VAL A C 1
ATOM 1277 O O . VAL A 1 168 ? -9.671 13.030 -6.723 1.00 97.50 168 VAL A O 1
ATOM 1280 N N . LEU A 1 169 ? -7.811 11.781 -6.819 1.00 97.00 169 LEU A N 1
ATOM 1281 C CA . LEU A 1 169 ? -7.255 12.416 -8.019 1.00 97.00 169 LEU A CA 1
ATOM 1282 C C . LEU A 1 169 ? -7.981 12.024 -9.321 1.00 97.00 169 LEU A C 1
ATOM 1284 O O . LEU A 1 169 ? -7.580 12.470 -10.396 1.00 97.00 169 LEU A O 1
ATOM 1288 N N . GLY A 1 170 ? -9.006 11.164 -9.262 1.00 95.31 170 GLY A N 1
ATOM 1289 C CA . GLY A 1 170 ? -9.750 10.697 -10.436 1.00 95.31 170 GLY A CA 1
ATOM 1290 C C . GLY A 1 170 ? -8.929 9.827 -11.396 1.00 95.31 170 GLY A C 1
ATOM 1291 O O . GLY A 1 170 ? -9.299 9.669 -12.557 1.00 95.31 170 GLY A O 1
ATOM 1292 N N . LYS A 1 171 ? -7.800 9.271 -10.937 1.00 93.25 171 LYS A N 1
ATOM 1293 C CA . LYS A 1 171 ? -6.943 8.352 -11.708 1.00 93.25 171 LYS A CA 1
ATOM 1294 C C . LYS A 1 171 ? -7.393 6.893 -11.603 1.00 93.25 171 LYS A C 1
ATOM 1296 O O . LYS A 1 171 ? -6.888 6.038 -12.336 1.00 93.25 171 LYS A O 1
ATOM 1301 N N . LEU A 1 172 ? -8.306 6.611 -10.680 1.00 90.50 172 LEU A N 1
ATOM 1302 C CA . LEU A 1 172 ? -8.867 5.299 -10.408 1.00 90.50 172 LEU A CA 1
ATOM 1303 C C . LEU A 1 172 ? -10.355 5.455 -10.072 1.00 90.50 172 LEU A C 1
ATOM 1305 O O . LEU A 1 172 ? -10.751 6.476 -9.515 1.00 90.50 172 LEU A O 1
ATOM 1309 N N . ASP A 1 173 ? -11.151 4.453 -10.428 1.00 89.00 173 ASP A N 1
ATOM 1310 C CA . ASP A 1 173 ? -12.598 4.429 -10.206 1.00 89.00 173 ASP A CA 1
ATOM 1311 C C . ASP A 1 173 ? -12.995 3.028 -9.733 1.00 89.00 173 ASP A C 1
ATOM 1313 O O . ASP A 1 173 ? -13.269 2.140 -10.542 1.00 89.00 173 ASP A O 1
ATOM 1317 N N . ILE A 1 174 ? -12.863 2.796 -8.424 1.00 87.06 174 ILE A N 1
ATOM 1318 C CA . ILE A 1 174 ? -13.141 1.512 -7.777 1.00 87.06 174 ILE A CA 1
ATOM 1319 C C . ILE A 1 174 ? -13.705 1.742 -6.367 1.00 87.06 174 ILE A C 1
ATOM 1321 O O . ILE A 1 174 ? -13.106 2.426 -5.544 1.00 87.06 174 ILE A O 1
ATOM 1325 N N . GLY A 1 175 ? -14.818 1.088 -6.039 1.00 90.69 175 GLY A N 1
ATOM 1326 C CA . GLY A 1 175 ? -15.427 1.198 -4.710 1.00 90.69 175 GLY A CA 1
ATOM 1327 C C . GLY A 1 175 ? -15.967 2.603 -4.414 1.00 90.69 175 GLY A C 1
ATOM 1328 O O . GLY A 1 175 ? -16.503 3.264 -5.301 1.00 90.69 175 GLY A O 1
ATOM 1329 N N . SER A 1 176 ? -15.885 3.045 -3.158 1.00 93.69 176 SER A N 1
ATOM 1330 C CA . SER A 1 176 ? -16.450 4.318 -2.702 1.00 93.69 176 SER A CA 1
ATOM 1331 C C . SER A 1 176 ? -15.458 5.476 -2.812 1.00 93.69 176 SER A C 1
ATOM 1333 O O . SER A 1 176 ? -14.558 5.639 -1.983 1.00 93.69 176 SER A O 1
ATOM 1335 N N . LYS A 1 177 ? -15.687 6.351 -3.797 1.00 93.62 177 LYS A N 1
ATOM 1336 C CA . LYS A 1 177 ? -14.974 7.630 -3.913 1.00 93.62 177 LYS A CA 1
ATOM 1337 C C . LYS A 1 177 ? -15.148 8.511 -2.674 1.00 93.62 177 LYS A C 1
ATOM 1339 O O . LYS A 1 177 ? -14.200 9.163 -2.247 1.00 93.62 177 LYS A O 1
ATOM 1344 N N . GLU A 1 178 ? -16.351 8.523 -2.108 1.00 95.19 178 GLU A N 1
ATOM 1345 C CA . GLU A 1 178 ? -16.710 9.353 -0.955 1.00 95.19 178 GLU A CA 1
ATOM 1346 C C . GLU A 1 178 ? -15.843 9.018 0.266 1.00 95.19 178 GLU A C 1
ATOM 1348 O O . GLU A 1 178 ? -15.269 9.919 0.875 1.00 95.19 178 GLU A O 1
ATOM 1353 N N . GLN A 1 179 ? -15.640 7.725 0.550 1.00 96.31 179 GLN A N 1
ATOM 1354 C CA . GLN A 1 179 ? -14.788 7.278 1.660 1.00 96.31 179 GLN A CA 1
ATOM 1355 C C . GLN A 1 179 ? -13.324 7.710 1.481 1.00 96.31 179 GLN A C 1
ATOM 1357 O O . GLN A 1 179 ? -12.682 8.174 2.426 1.00 96.31 179 GLN A O 1
ATOM 1362 N N . ALA A 1 180 ? -12.793 7.622 0.257 1.00 97.44 180 ALA A N 1
ATOM 1363 C CA . ALA A 1 180 ? -11.453 8.122 -0.042 1.00 97.44 180 ALA A CA 1
ATOM 1364 C C . ALA A 1 180 ? -11.358 9.653 0.112 1.00 97.44 180 ALA A C 1
ATOM 1366 O O . ALA A 1 180 ? -10.389 10.156 0.682 1.00 97.44 180 ALA A O 1
ATOM 1367 N N . GLU A 1 181 ? -12.365 10.408 -0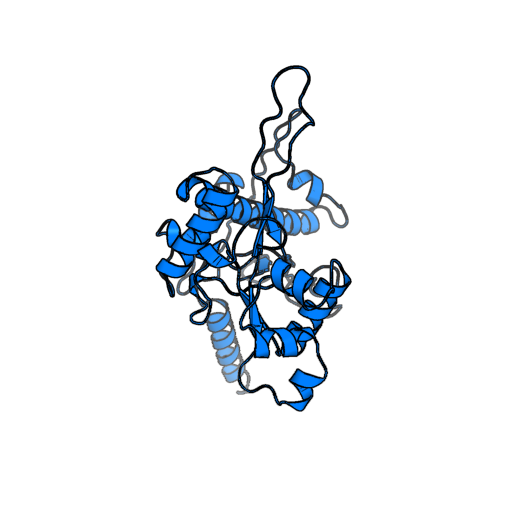.342 1.00 97.69 181 GLU A N 1
ATOM 1368 C CA . GLU A 1 181 ? -12.406 11.871 -0.206 1.00 97.69 181 GLU A CA 1
ATOM 1369 C C . GLU A 1 181 ? -12.479 12.318 1.263 1.00 97.69 181 GLU A C 1
ATOM 1371 O O . GLU A 1 181 ? -11.787 13.265 1.643 1.00 97.69 181 GLU A O 1
ATOM 1376 N N . HIS A 1 182 ? -13.254 11.625 2.101 1.00 98.06 182 HIS A N 1
ATOM 1377 C CA . HIS A 1 182 ? -13.340 11.896 3.541 1.00 98.06 182 HIS A CA 1
ATOM 1378 C C . HIS A 1 182 ? -12.013 11.599 4.243 1.00 98.06 182 HIS A C 1
ATOM 1380 O O . HIS A 1 182 ? -11.519 12.417 5.022 1.00 98.06 182 HIS A O 1
ATOM 1386 N N . GLY A 1 183 ? -11.370 10.478 3.900 1.00 98.00 183 GLY A N 1
ATOM 1387 C CA . GLY A 1 183 ? -10.045 10.149 4.422 1.00 98.00 183 GLY A CA 1
ATOM 1388 C C . GLY A 1 183 ? -8.990 11.192 4.049 1.00 98.00 183 GLY A C 1
ATOM 1389 O O . GLY A 1 183 ? -8.224 11.652 4.900 1.00 98.00 183 GLY A O 1
ATOM 1390 N N . ALA A 1 184 ? -8.991 11.635 2.791 1.00 98.31 184 ALA A N 1
ATOM 1391 C CA . ALA A 1 184 ? -8.076 12.671 2.335 1.00 98.31 184 ALA A CA 1
ATOM 1392 C C . ALA A 1 184 ? -8.354 14.022 3.015 1.00 98.31 184 ALA A C 1
ATOM 1394 O O . ALA A 1 184 ? -7.411 14.730 3.361 1.00 98.31 184 ALA A O 1
ATOM 1395 N N . ARG A 1 185 ? -9.626 14.368 3.265 1.00 98.44 185 ARG A N 1
ATOM 1396 C CA . ARG A 1 185 ? -10.021 15.583 3.997 1.00 98.44 185 ARG A CA 1
ATOM 1397 C C . ARG A 1 185 ? -9.503 15.571 5.436 1.00 98.44 185 ARG A C 1
ATOM 1399 O O . ARG A 1 185 ? -8.901 16.557 5.861 1.00 98.44 185 ARG A O 1
ATOM 1406 N N . ALA A 1 186 ? -9.659 14.452 6.143 1.00 97.69 186 ALA A N 1
ATOM 1407 C CA . ALA A 1 186 ? -9.197 14.283 7.522 1.00 97.69 186 ALA A CA 1
ATOM 1408 C C . ALA A 1 186 ? -7.671 14.454 7.661 1.00 97.69 186 ALA A C 1
ATOM 1410 O O . ALA A 1 186 ? -7.177 15.191 8.524 1.00 97.69 186 ALA A O 1
ATOM 1411 N N . LEU A 1 187 ? -6.906 13.810 6.774 1.00 97.44 187 LEU A N 1
ATOM 1412 C CA . LEU A 1 187 ? -5.443 13.892 6.773 1.00 97.44 187 LEU A CA 1
ATOM 1413 C C . LEU A 1 187 ? -4.935 15.261 6.310 1.00 97.44 187 LEU A C 1
ATOM 1415 O O . LEU A 1 187 ? -4.007 15.800 6.910 1.00 97.44 187 LEU A O 1
ATOM 1419 N N . ALA A 1 188 ? -5.552 15.851 5.285 1.00 96.25 188 ALA A N 1
ATOM 1420 C CA . ALA A 1 188 ? -5.169 17.164 4.776 1.00 96.25 188 ALA A CA 1
ATOM 1421 C C . ALA A 1 188 ? -5.376 18.256 5.838 1.00 96.25 188 ALA A C 1
ATOM 1423 O O . ALA A 1 188 ? -4.493 19.091 6.035 1.00 96.25 188 ALA A O 1
ATOM 1424 N N . ALA A 1 189 ? -6.484 18.187 6.587 1.00 94.62 189 ALA A N 1
ATOM 1425 C CA . ALA A 1 189 ? -6.737 19.056 7.734 1.00 94.62 189 ALA A CA 1
ATOM 1426 C C . ALA A 1 189 ? -5.704 18.854 8.856 1.00 94.62 189 ALA A C 1
ATOM 1428 O O . ALA A 1 189 ? -5.218 19.828 9.425 1.00 94.62 189 ALA A O 1
ATOM 1429 N N . SER A 1 190 ? -5.317 17.604 9.139 1.00 92.06 190 SER A N 1
ATOM 1430 C CA . SER A 1 190 ? -4.306 17.282 10.162 1.00 92.06 190 SER A CA 1
ATOM 1431 C C . SER A 1 190 ? -2.894 17.776 9.815 1.00 92.06 190 SER A C 1
ATOM 1433 O O . SER A 1 190 ? -2.052 17.899 10.703 1.00 92.06 190 SER A O 1
ATOM 1435 N N . LEU A 1 191 ? -2.622 18.031 8.534 1.00 91.44 191 LEU A N 1
ATOM 1436 C CA . LEU A 1 191 ? -1.317 18.447 8.017 1.00 91.44 191 LEU A CA 1
ATOM 1437 C C . LEU A 1 191 ? -1.280 19.903 7.528 1.00 91.44 191 LEU A C 1
ATOM 1439 O O . LEU A 1 191 ? -0.248 20.321 7.007 1.00 91.44 191 LEU A O 1
ATOM 1443 N N . ASP A 1 192 ? -2.381 20.648 7.669 1.00 91.44 192 ASP A N 1
ATOM 1444 C CA . ASP A 1 192 ? -2.544 22.014 7.149 1.00 91.44 192 ASP A CA 1
ATOM 1445 C C . ASP A 1 192 ? -2.164 22.137 5.657 1.00 91.44 192 ASP A C 1
ATOM 1447 O O . ASP A 1 192 ? -1.377 22.986 5.234 1.00 91.44 192 ASP A O 1
ATOM 1451 N N . MET A 1 193 ? -2.694 21.228 4.830 1.00 93.38 193 MET A N 1
ATOM 1452 C CA . MET A 1 193 ? -2.470 21.217 3.381 1.00 93.38 193 MET A CA 1
ATOM 1453 C C . MET A 1 193 ? -3.764 21.027 2.593 1.00 93.38 193 MET A C 1
ATOM 1455 O O . MET A 1 193 ? -4.799 20.644 3.132 1.00 93.38 193 MET A O 1
ATOM 1459 N N . SER A 1 194 ? -3.719 21.278 1.283 1.00 96.88 194 SER A N 1
ATOM 1460 C CA . SER A 1 194 ? -4.845 20.946 0.409 1.00 96.88 194 SER A CA 1
ATOM 1461 C C . SER A 1 194 ? -4.956 19.432 0.198 1.00 96.88 194 SER A C 1
ATOM 1463 O O . SER A 1 194 ? -3.950 18.721 0.153 1.00 96.88 194 SER A O 1
ATOM 1465 N N . ILE A 1 195 ? -6.187 18.951 -0.006 1.00 98.06 195 ILE A N 1
ATOM 1466 C CA . ILE A 1 195 ? -6.489 17.546 -0.340 1.00 98.06 195 ILE A CA 1
ATOM 1467 C C . ILE A 1 195 ? -5.686 17.084 -1.564 1.00 98.06 195 ILE A C 1
ATOM 1469 O O . ILE A 1 195 ? -5.110 15.999 -1.565 1.00 98.06 195 ILE A O 1
ATOM 1473 N N . GLU A 1 196 ? -5.614 17.925 -2.598 1.00 98.00 196 GLU A N 1
ATOM 1474 C CA . GLU A 1 196 ? -4.860 17.627 -3.817 1.00 98.00 196 GLU A CA 1
ATOM 1475 C C . GLU A 1 196 ? -3.358 17.478 -3.535 1.00 98.00 196 GLU A C 1
ATOM 1477 O O . GLU A 1 196 ? -2.749 16.508 -3.981 1.00 98.00 196 GLU A O 1
ATOM 1482 N N . SER A 1 197 ? -2.769 18.385 -2.743 1.00 97.00 197 SER A N 1
ATOM 1483 C CA . SER A 1 197 ? -1.348 18.320 -2.373 1.00 97.00 197 SER A CA 1
ATOM 1484 C C . SER A 1 197 ? -1.026 17.049 -1.589 1.00 97.00 197 SER A C 1
ATOM 1486 O O . SER A 1 197 ? -0.037 16.382 -1.895 1.00 97.00 197 SER A O 1
ATOM 1488 N N . LEU A 1 198 ? -1.886 16.669 -0.636 1.00 97.50 198 LEU A N 1
ATOM 1489 C CA . LEU A 1 198 ? -1.765 15.408 0.097 1.00 97.50 198 LEU A CA 1
ATOM 1490 C C . LEU A 1 198 ? -1.735 14.217 -0.863 1.00 97.50 198 LEU A C 1
ATOM 1492 O O . LEU A 1 198 ? -0.809 13.409 -0.826 1.00 97.50 198 LEU A O 1
ATOM 1496 N N . CYS A 1 199 ? -2.741 14.111 -1.732 1.00 98.12 199 CYS A N 1
ATOM 1497 C CA . CYS A 1 199 ? -2.888 12.956 -2.613 1.00 98.12 199 CYS A CA 1
ATOM 1498 C C . CYS A 1 199 ? -1.739 12.864 -3.625 1.00 98.12 199 CYS A C 1
ATOM 1500 O O . CYS A 1 199 ? -1.232 11.772 -3.876 1.00 98.12 199 CYS A O 1
ATOM 1502 N N . LEU A 1 200 ? -1.283 13.999 -4.169 1.00 97.62 200 LEU A N 1
ATOM 1503 C CA . LEU A 1 200 ? -0.112 14.044 -5.048 1.00 97.62 200 LEU A CA 1
ATOM 1504 C C . LEU A 1 200 ? 1.159 13.578 -4.328 1.00 97.62 200 LEU A C 1
ATOM 1506 O O . LEU A 1 200 ? 1.926 12.808 -4.903 1.00 97.62 200 LEU A O 1
ATOM 1510 N N . GLN A 1 201 ? 1.371 13.989 -3.074 1.00 96.31 201 GLN A N 1
ATOM 1511 C CA . GLN A 1 201 ? 2.525 13.548 -2.284 1.00 96.31 201 GLN A CA 1
ATOM 1512 C C . GLN A 1 201 ? 2.462 12.055 -1.935 1.00 96.31 201 GLN A C 1
ATOM 1514 O O . GLN A 1 201 ? 3.478 11.372 -2.026 1.00 96.31 201 GLN A O 1
ATOM 1519 N N . VAL A 1 202 ? 1.281 11.524 -1.599 1.00 97.19 202 VAL A N 1
ATOM 1520 C CA . VAL A 1 202 ? 1.085 10.083 -1.361 1.00 97.19 202 VAL A CA 1
ATOM 1521 C C . VAL A 1 202 ? 1.414 9.267 -2.614 1.00 97.19 202 VAL A C 1
ATOM 1523 O O . VAL A 1 202 ? 2.126 8.265 -2.529 1.00 97.19 202 VAL A O 1
ATOM 1526 N N . VAL A 1 203 ? 0.934 9.698 -3.785 1.00 97.19 203 VAL A N 1
ATOM 1527 C CA . VAL A 1 203 ? 1.250 9.035 -5.059 1.00 97.19 203 VAL A CA 1
ATOM 1528 C C . VAL A 1 203 ? 2.747 9.116 -5.353 1.00 97.19 203 VAL A C 1
ATOM 1530 O O . VAL A 1 203 ? 3.345 8.098 -5.690 1.00 97.19 203 VAL A O 1
ATOM 1533 N N . ALA A 1 204 ? 3.374 10.280 -5.166 1.00 94.94 204 ALA A N 1
ATOM 1534 C CA . ALA A 1 204 ? 4.812 10.444 -5.371 1.00 94.94 204 ALA A CA 1
ATOM 1535 C C . ALA A 1 204 ? 5.644 9.526 -4.456 1.00 94.94 204 ALA A C 1
ATOM 1537 O O . ALA A 1 204 ? 6.624 8.936 -4.912 1.00 94.94 204 ALA A O 1
ATOM 1538 N N . GLU A 1 205 ? 5.238 9.350 -3.195 1.00 94.25 205 GLU A N 1
ATOM 1539 C CA . GLU A 1 205 ? 5.907 8.438 -2.260 1.00 94.25 205 GLU A CA 1
ATOM 1540 C C . GLU A 1 205 ? 5.759 6.967 -2.689 1.00 94.25 205 GLU A C 1
ATOM 1542 O O . GLU A 1 205 ? 6.725 6.200 -2.635 1.00 94.25 205 GLU A O 1
ATOM 1547 N N . ALA A 1 206 ? 4.587 6.569 -3.199 1.00 94.81 206 ALA A N 1
ATOM 1548 C CA . ALA A 1 206 ? 4.383 5.238 -3.777 1.00 94.81 206 ALA A CA 1
ATOM 1549 C C . ALA A 1 206 ? 5.263 5.001 -5.010 1.00 94.81 206 ALA A C 1
ATOM 1551 O O . ALA A 1 206 ? 5.924 3.967 -5.114 1.00 94.81 206 ALA A O 1
ATOM 1552 N N . GLU A 1 207 ? 5.335 5.971 -5.923 1.00 95.12 207 GLU A N 1
ATOM 1553 C CA . GLU A 1 207 ? 6.203 5.877 -7.094 1.00 95.12 207 GLU A CA 1
ATOM 1554 C C . GLU A 1 207 ? 7.685 5.800 -6.696 1.00 95.12 207 GLU A C 1
ATOM 1556 O O . GLU A 1 207 ? 8.421 4.990 -7.255 1.00 95.12 207 GLU A O 1
ATOM 1561 N N . LYS A 1 208 ? 8.133 6.608 -5.724 1.00 91.88 208 LYS A N 1
ATOM 1562 C CA . LYS A 1 208 ? 9.509 6.575 -5.200 1.00 91.88 208 LYS A CA 1
ATOM 1563 C C . LYS A 1 208 ? 9.837 5.226 -4.557 1.00 91.88 208 LYS A C 1
ATOM 1565 O O . LYS A 1 208 ? 10.934 4.701 -4.740 1.00 91.88 208 LYS A O 1
ATOM 1570 N N . THR A 1 209 ? 8.878 4.645 -3.840 1.00 91.31 209 THR A N 1
ATOM 1571 C CA . THR A 1 209 ? 9.020 3.311 -3.247 1.00 91.31 209 THR A CA 1
ATOM 1572 C C . THR A 1 209 ? 9.197 2.255 -4.340 1.00 91.31 209 THR A C 1
ATOM 1574 O O . THR A 1 209 ? 10.159 1.493 -4.304 1.00 91.31 209 THR A O 1
ATOM 1577 N N . ILE A 1 210 ? 8.339 2.255 -5.367 1.00 93.50 210 ILE A N 1
ATOM 1578 C CA . ILE A 1 210 ? 8.424 1.318 -6.501 1.00 93.50 210 ILE A CA 1
ATOM 1579 C C . ILE A 1 210 ? 9.751 1.475 -7.260 1.00 93.50 210 ILE A C 1
ATOM 1581 O O . ILE A 1 210 ? 10.394 0.484 -7.603 1.00 93.50 210 ILE A O 1
ATOM 1585 N N . GLU A 1 211 ? 10.186 2.711 -7.497 1.00 92.69 211 GLU A N 1
ATOM 1586 C CA . GLU A 1 211 ? 11.481 3.019 -8.108 1.00 92.69 211 GLU A CA 1
ATOM 1587 C C . GLU A 1 211 ? 12.645 2.411 -7.315 1.00 92.69 211 GLU A C 1
ATOM 1589 O O . GLU A 1 211 ? 13.494 1.727 -7.891 1.00 92.69 211 GLU A O 1
ATOM 1594 N N . GLY A 1 212 ? 12.646 2.588 -5.990 1.00 89.62 212 GLY A N 1
ATOM 1595 C CA . GLY A 1 212 ? 13.637 1.991 -5.098 1.00 89.62 212 GLY A CA 1
ATOM 1596 C C . GLY A 1 212 ? 13.648 0.462 -5.161 1.00 89.62 212 GLY A C 1
ATOM 1597 O O . GLY A 1 212 ? 14.721 -0.136 -5.217 1.00 89.62 212 GLY A O 1
ATOM 1598 N N . ILE A 1 213 ? 12.474 -0.176 -5.231 1.00 90.38 213 ILE A N 1
ATOM 1599 C CA . ILE A 1 213 ? 12.340 -1.638 -5.355 1.00 90.38 213 ILE A CA 1
ATOM 1600 C C . ILE A 1 213 ? 12.955 -2.141 -6.671 1.00 90.38 213 ILE A C 1
ATOM 1602 O O . ILE A 1 213 ? 13.700 -3.123 -6.672 1.00 90.38 213 ILE A O 1
ATOM 1606 N N . ILE A 1 214 ? 12.692 -1.455 -7.788 1.00 91.94 214 ILE A N 1
ATOM 1607 C CA . ILE A 1 214 ? 13.266 -1.795 -9.100 1.00 91.94 214 ILE A CA 1
ATOM 1608 C C . ILE A 1 214 ? 14.792 -1.644 -9.079 1.00 91.94 214 ILE A C 1
ATOM 1610 O O . ILE A 1 214 ? 15.512 -2.531 -9.548 1.00 91.94 214 ILE A O 1
ATOM 1614 N N . LEU A 1 215 ? 15.296 -0.536 -8.531 1.00 89.62 215 LEU A N 1
ATOM 1615 C CA . LEU A 1 215 ? 16.731 -0.273 -8.439 1.00 89.62 215 LEU A CA 1
ATOM 1616 C C . LEU A 1 215 ? 17.445 -1.262 -7.518 1.00 89.62 215 LEU A C 1
ATOM 1618 O O . LEU A 1 215 ? 18.538 -1.708 -7.861 1.00 89.62 215 LEU A O 1
ATOM 1622 N N . ASP A 1 216 ? 16.834 -1.648 -6.397 1.00 85.69 216 ASP A N 1
ATOM 1623 C CA . ASP A 1 216 ? 17.394 -2.657 -5.497 1.00 85.69 216 ASP A CA 1
ATOM 1624 C C . ASP A 1 216 ? 17.495 -4.023 -6.192 1.00 85.69 216 ASP A C 1
ATOM 1626 O O . ASP A 1 216 ? 18.547 -4.664 -6.160 1.00 85.69 216 ASP A O 1
ATOM 1630 N N . TYR A 1 217 ? 16.448 -4.438 -6.914 1.00 88.19 217 TYR A N 1
ATOM 1631 C CA . TYR A 1 217 ? 16.477 -5.676 -7.694 1.00 88.19 217 TYR A CA 1
ATOM 1632 C C . TYR A 1 217 ? 17.603 -5.679 -8.744 1.00 88.19 217 TYR A C 1
ATOM 1634 O O . TYR A 1 217 ? 18.413 -6.611 -8.798 1.00 88.19 217 TYR A O 1
ATOM 1642 N N . ILE A 1 218 ? 17.704 -4.615 -9.550 1.00 87.94 218 ILE A N 1
ATOM 1643 C CA . ILE A 1 218 ? 18.750 -4.485 -10.577 1.00 87.94 218 ILE A CA 1
ATOM 1644 C C . ILE A 1 218 ? 20.139 -4.424 -9.932 1.00 87.94 218 ILE A C 1
ATOM 1646 O O . ILE A 1 218 ? 21.065 -5.098 -10.387 1.00 87.94 218 ILE A O 1
ATOM 1650 N N . GLY A 1 219 ? 20.292 -3.636 -8.868 1.00 82.56 219 GLY A N 1
ATOM 1651 C CA . GLY A 1 219 ? 21.558 -3.443 -8.173 1.00 82.56 219 GLY A CA 1
ATOM 1652 C C . GLY A 1 219 ? 22.119 -4.755 -7.632 1.00 82.56 219 GLY A C 1
ATOM 1653 O O . GLY A 1 219 ? 23.284 -5.077 -7.873 1.00 82.56 219 GLY A O 1
ATOM 1654 N N . ARG A 1 220 ? 21.271 -5.571 -6.995 1.00 78.56 220 ARG A N 1
ATOM 1655 C CA . ARG A 1 220 ? 21.647 -6.907 -6.505 1.00 78.56 220 ARG A CA 1
ATOM 1656 C C . ARG A 1 220 ? 22.121 -7.826 -7.627 1.00 78.56 220 ARG A C 1
ATOM 1658 O O . ARG A 1 220 ? 23.084 -8.564 -7.433 1.00 78.56 220 ARG A O 1
ATOM 1665 N N . LYS A 1 221 ? 21.486 -7.760 -8.801 1.00 79.62 221 LYS A N 1
ATOM 1666 C CA . LYS A 1 221 ? 21.871 -8.564 -9.971 1.00 79.62 221 LYS A CA 1
ATOM 1667 C C . LYS A 1 221 ? 23.191 -8.153 -10.597 1.00 79.62 221 LYS A C 1
ATOM 1669 O O . LYS A 1 221 ? 23.908 -9.011 -11.102 1.00 79.62 221 LYS A O 1
ATOM 1674 N N . VAL A 1 222 ? 23.498 -6.860 -10.610 1.00 80.19 222 VAL A N 1
ATOM 1675 C CA . VAL A 1 222 ? 24.733 -6.364 -11.224 1.00 80.19 222 VAL A CA 1
ATOM 1676 C C . VAL A 1 222 ? 25.912 -6.546 -10.275 1.00 80.19 222 VAL A C 1
ATOM 1678 O O . VAL A 1 222 ? 26.947 -7.066 -10.687 1.00 80.19 222 VAL A O 1
ATOM 1681 N N . TRP A 1 223 ? 25.763 -6.150 -9.011 1.00 74.12 223 TRP A N 1
ATOM 1682 C CA . TRP A 1 223 ? 26.904 -5.994 -8.113 1.00 74.12 223 TRP A CA 1
ATOM 1683 C C . TRP A 1 223 ? 27.121 -7.113 -7.098 1.00 74.12 223 TRP A C 1
ATOM 1685 O O . TRP A 1 223 ? 28.172 -7.062 -6.482 1.00 74.12 223 TRP A O 1
ATOM 1695 N N . HIS A 1 224 ? 26.217 -8.101 -6.969 1.00 63.28 224 HIS A N 1
ATOM 1696 C CA . HIS A 1 224 ? 26.324 -9.281 -6.084 1.00 63.28 224 HIS A CA 1
ATOM 1697 C C . HIS A 1 224 ? 26.873 -8.952 -4.668 1.00 63.28 224 HIS A C 1
ATOM 1699 O O . HIS A 1 224 ? 28.070 -8.790 -4.476 1.00 63.28 224 HIS A O 1
ATOM 1705 N N . ASP A 1 225 ? 25.995 -8.895 -3.658 1.00 55.09 225 ASP A N 1
ATOM 1706 C CA . ASP A 1 225 ? 26.330 -8.644 -2.233 1.00 55.09 225 ASP A CA 1
ATOM 1707 C C . ASP A 1 225 ? 26.722 -7.215 -1.812 1.00 55.09 225 ASP A C 1
ATOM 1709 O O . ASP A 1 225 ? 27.244 -7.015 -0.716 1.00 55.09 225 ASP A O 1
ATOM 1713 N N . ILE A 1 226 ? 26.383 -6.180 -2.584 1.00 53.03 226 ILE A N 1
ATOM 1714 C CA . ILE A 1 226 ? 26.472 -4.804 -2.066 1.00 53.03 226 ILE A CA 1
ATOM 1715 C C . ILE A 1 226 ? 25.122 -4.381 -1.477 1.00 53.03 226 ILE A C 1
ATOM 1717 O O . ILE A 1 226 ? 24.093 -4.428 -2.156 1.00 53.03 226 ILE A O 1
ATOM 1721 N N . GLU A 1 227 ? 25.145 -3.875 -0.241 1.00 54.31 227 GLU A N 1
ATOM 1722 C CA . GLU A 1 227 ? 24.152 -2.954 0.334 1.00 54.31 227 GLU A CA 1
ATOM 1723 C C . GLU A 1 227 ? 24.126 -1.628 -0.466 1.00 54.31 227 GLU A C 1
ATOM 1725 O O . GLU A 1 227 ? 24.293 -0.542 0.075 1.00 54.31 227 GLU A O 1
ATOM 1730 N N . ALA A 1 228 ? 23.991 -1.690 -1.795 1.00 51.31 228 ALA A N 1
ATOM 1731 C CA . ALA A 1 228 ? 23.970 -0.524 -2.679 1.00 51.31 228 ALA A CA 1
ATOM 1732 C C . ALA A 1 228 ? 22.599 0.175 -2.656 1.00 51.31 228 ALA A C 1
ATOM 1734 O O . ALA A 1 228 ? 22.469 1.316 -3.100 1.00 51.31 228 ALA A O 1
ATOM 1735 N N . ALA A 1 229 ? 21.583 -0.505 -2.113 1.00 51.50 229 ALA A N 1
ATOM 1736 C CA . ALA A 1 229 ? 20.196 -0.057 -2.051 1.00 51.50 229 ALA A CA 1
ATOM 1737 C C . ALA A 1 229 ? 20.011 1.313 -1.368 1.00 51.50 229 ALA A C 1
ATOM 1739 O O . ALA A 1 229 ? 19.337 2.167 -1.948 1.00 51.50 229 ALA A O 1
ATOM 1740 N N . PRO A 1 230 ? 20.645 1.605 -0.209 1.00 53.16 230 PRO A N 1
ATOM 1741 C CA . PRO A 1 230 ? 20.509 2.911 0.431 1.00 53.16 230 PRO A CA 1
ATOM 1742 C C . PRO A 1 230 ? 21.106 4.036 -0.428 1.00 53.16 230 PRO A C 1
ATOM 1744 O O . PRO A 1 230 ? 20.533 5.123 -0.497 1.00 53.16 230 PRO A O 1
ATOM 1747 N N . PHE A 1 231 ? 22.202 3.763 -1.150 1.00 53.34 231 PHE A N 1
ATOM 1748 C CA . PHE A 1 231 ? 22.886 4.741 -2.007 1.00 53.34 231 PHE A CA 1
ATOM 1749 C C . PHE A 1 231 ? 22.065 5.123 -3.246 1.00 53.34 231 PHE A C 1
ATOM 1751 O O . PHE A 1 231 ? 22.083 6.277 -3.664 1.00 53.34 231 PHE A O 1
ATOM 1758 N N . LEU A 1 232 ? 21.312 4.173 -3.808 1.00 55.69 232 LEU A N 1
ATOM 1759 C CA . LEU A 1 232 ? 20.412 4.416 -4.941 1.00 55.69 232 LEU A CA 1
ATOM 1760 C C . LEU A 1 232 ? 19.077 5.046 -4.515 1.00 55.69 232 LEU A C 1
ATOM 1762 O O . LEU A 1 232 ? 18.400 5.647 -5.337 1.00 55.69 232 LEU A O 1
ATOM 1766 N N . SER A 1 233 ? 18.694 4.944 -3.240 1.00 51.81 233 SER A N 1
ATOM 1767 C CA . SER A 1 233 ? 17.452 5.547 -2.728 1.00 51.81 233 SER A CA 1
ATOM 1768 C C . SER A 1 233 ? 17.584 7.036 -2.353 1.00 51.81 233 SER A C 1
ATOM 1770 O O . SER A 1 233 ? 16.579 7.743 -2.265 1.00 51.81 233 SER A O 1
ATOM 1772 N N . SER A 1 234 ? 18.819 7.527 -2.171 1.00 57.88 234 SER A N 1
ATOM 1773 C CA . SER A 1 234 ? 19.154 8.924 -1.838 1.00 57.88 234 SER A CA 1
ATOM 1774 C C . SER A 1 234 ? 19.829 9.636 -3.020 1.00 57.88 234 SER A C 1
ATOM 1776 O O . SER A 1 234 ? 20.914 10.208 -2.910 1.00 57.88 234 SER A O 1
ATOM 1778 N N . MET A 1 235 ? 19.191 9.545 -4.190 1.00 63.53 235 MET A N 1
ATOM 1779 C CA . MET A 1 235 ? 19.687 10.087 -5.463 1.00 63.53 235 MET A CA 1
ATOM 1780 C C . MET A 1 235 ? 19.760 11.615 -5.521 1.00 63.53 235 MET A C 1
ATOM 1782 O O . MET A 1 235 ? 20.324 12.144 -6.470 1.00 63.53 235 MET A O 1
ATOM 1786 N N . ASP A 1 236 ? 19.220 12.332 -4.540 1.00 70.19 236 ASP A N 1
ATOM 1787 C CA . ASP A 1 236 ? 19.268 13.790 -4.515 1.00 70.19 236 ASP A CA 1
ATOM 1788 C C . ASP A 1 236 ? 19.406 14.282 -3.074 1.00 70.19 236 ASP A C 1
ATOM 1790 O O . ASP A 1 236 ? 18.591 13.951 -2.208 1.00 70.19 236 ASP A O 1
ATOM 1794 N N . ASN A 1 237 ? 20.475 15.024 -2.801 1.00 75.56 237 ASN A N 1
ATOM 1795 C CA . ASN A 1 237 ? 20.765 15.612 -1.498 1.00 75.56 237 ASN A CA 1
ATOM 1796 C C . ASN A 1 237 ? 21.529 16.935 -1.669 1.00 75.56 237 ASN A C 1
ATOM 1798 O O . ASN A 1 237 ? 21.847 17.347 -2.781 1.00 75.56 237 ASN A O 1
ATOM 1802 N N . GLU A 1 238 ? 21.845 17.608 -0.562 1.00 77.56 238 GLU A N 1
ATOM 1803 C CA . GLU A 1 238 ? 22.498 18.927 -0.584 1.00 77.56 238 GLU A CA 1
ATOM 1804 C C . GLU A 1 238 ? 23.865 18.949 -1.288 1.00 77.56 238 GLU A C 1
ATOM 1806 O O . GLU A 1 238 ? 24.322 20.011 -1.710 1.00 77.56 238 GLU A O 1
ATOM 1811 N N . LEU A 1 239 ? 24.531 17.799 -1.410 1.00 80.50 239 LEU A N 1
ATOM 1812 C CA . LEU A 1 239 ? 25.895 17.700 -1.921 1.00 80.50 239 LEU A CA 1
ATOM 1813 C C . LEU A 1 239 ? 25.961 17.205 -3.369 1.00 80.50 239 LEU A C 1
ATOM 1815 O O . LEU A 1 239 ? 26.894 17.571 -4.086 1.00 80.50 239 LEU A O 1
ATOM 1819 N N . PHE A 1 240 ? 25.022 16.365 -3.812 1.00 78.44 240 PHE A N 1
ATOM 1820 C CA . PHE A 1 240 ? 25.011 15.833 -5.175 1.00 78.44 240 PHE A CA 1
ATOM 1821 C C . PHE A 1 240 ? 23.638 15.309 -5.610 1.00 78.44 240 PHE A C 1
ATOM 1823 O O . PHE A 1 240 ? 22.801 14.935 -4.792 1.00 78.44 240 PHE A O 1
ATOM 1830 N N . SER A 1 241 ? 23.480 15.201 -6.932 1.00 79.69 241 SER A N 1
ATOM 1831 C CA . SER A 1 241 ? 22.352 14.550 -7.596 1.00 79.69 241 SER A CA 1
ATOM 1832 C C . SER A 1 241 ? 22.871 13.434 -8.506 1.00 79.69 241 SER A C 1
ATOM 1834 O O . SER A 1 241 ? 23.775 13.653 -9.320 1.00 79.69 241 SER A O 1
ATOM 1836 N N . LEU A 1 242 ? 22.319 12.233 -8.363 1.00 80.06 242 LEU A N 1
ATOM 1837 C CA . LEU A 1 242 ? 22.606 11.054 -9.168 1.00 80.06 242 LEU A CA 1
ATOM 1838 C C . LEU A 1 242 ? 21.375 10.722 -10.011 1.00 80.06 242 LEU A C 1
ATOM 1840 O O . LEU A 1 242 ? 20.286 10.520 -9.488 1.00 80.06 242 LEU A O 1
ATOM 1844 N N . ARG A 1 243 ? 21.558 10.616 -11.327 1.00 81.69 243 ARG A N 1
ATOM 1845 C CA . ARG A 1 243 ? 20.506 10.171 -12.247 1.00 81.69 243 ARG A CA 1
ATOM 1846 C C . ARG A 1 243 ? 20.852 8.799 -12.791 1.00 81.69 243 ARG A C 1
ATOM 1848 O O . ARG A 1 243 ? 21.931 8.613 -13.354 1.00 81.69 243 ARG A O 1
ATOM 1855 N N . VAL A 1 244 ? 19.936 7.851 -12.630 1.00 85.38 244 VAL A N 1
ATOM 1856 C CA . VAL A 1 244 ? 20.113 6.465 -13.067 1.00 85.38 244 VAL A CA 1
ATOM 1857 C C . VAL A 1 244 ? 19.252 6.211 -14.296 1.00 85.38 244 VAL A C 1
ATOM 1859 O O . VAL A 1 244 ? 18.081 6.568 -14.330 1.00 85.38 244 VAL A O 1
ATOM 1862 N N . ALA A 1 245 ? 19.840 5.577 -15.310 1.00 91.56 245 ALA A N 1
ATOM 1863 C CA . ALA A 1 245 ? 19.121 5.126 -16.494 1.00 91.56 245 ALA A CA 1
ATOM 1864 C C . ALA A 1 245 ? 19.070 3.595 -16.531 1.00 91.56 245 ALA A C 1
ATOM 1866 O O . ALA A 1 245 ? 20.111 2.929 -16.575 1.00 91.56 245 ALA A O 1
ATOM 1867 N N . VAL A 1 246 ? 17.863 3.034 -16.545 1.00 92.25 246 VAL A N 1
ATOM 1868 C CA . VAL A 1 246 ? 17.637 1.594 -16.687 1.00 92.25 246 VAL A CA 1
ATOM 1869 C C . VAL A 1 246 ? 17.597 1.239 -18.172 1.00 92.25 246 VAL A C 1
ATOM 1871 O O . VAL A 1 246 ? 16.786 1.745 -18.937 1.00 92.25 246 VAL A O 1
ATOM 1874 N N . LYS A 1 247 ? 18.484 0.334 -18.599 1.00 93.38 247 LYS A N 1
ATOM 1875 C CA . LYS A 1 247 ? 18.671 -0.013 -20.023 1.00 93.38 247 LY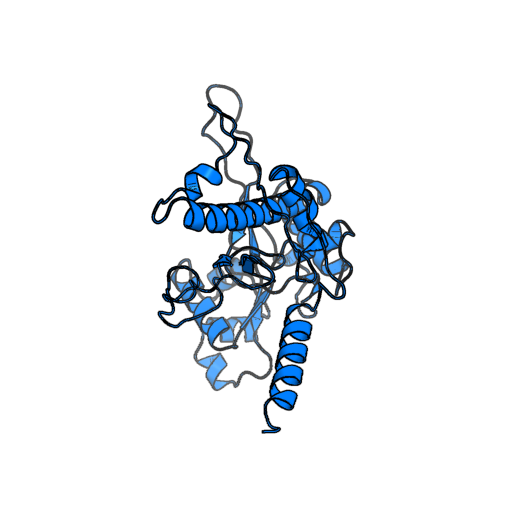S A CA 1
ATOM 1876 C C . LYS A 1 247 ? 17.628 -0.982 -20.590 1.00 93.38 247 LYS A C 1
ATOM 1878 O O . LYS A 1 247 ? 17.697 -1.322 -21.768 1.00 93.38 247 LYS A O 1
ATOM 1883 N N . VAL A 1 248 ? 16.703 -1.457 -19.763 1.00 93.62 248 VAL A N 1
ATOM 1884 C CA . VAL A 1 248 ? 15.655 -2.414 -20.139 1.00 93.62 248 VAL A CA 1
ATOM 1885 C C . VAL A 1 248 ? 14.274 -1.804 -19.900 1.00 93.62 248 VAL A C 1
ATOM 1887 O O . VAL A 1 248 ? 14.114 -1.043 -18.943 1.00 93.62 248 VAL A O 1
ATOM 1890 N N . PRO A 1 249 ? 13.277 -2.101 -20.752 1.00 96.19 249 PRO A N 1
ATOM 1891 C CA . PRO A 1 249 ? 11.920 -1.610 -20.558 1.00 96.19 249 PRO A CA 1
ATOM 1892 C C . PRO A 1 249 ? 11.256 -2.271 -19.345 1.00 96.19 249 PRO A C 1
ATOM 1894 O O . PRO A 1 249 ? 11.520 -3.431 -19.032 1.00 96.19 249 PRO A O 1
ATOM 1897 N N . ILE A 1 250 ? 10.345 -1.542 -18.707 1.00 97.38 250 ILE A N 1
ATOM 1898 C CA . ILE A 1 250 ? 9.473 -2.045 -17.645 1.00 97.38 250 ILE A CA 1
ATOM 1899 C C . ILE A 1 250 ? 8.207 -2.628 -18.283 1.00 97.38 250 ILE A C 1
ATOM 1901 O O . ILE A 1 250 ? 7.611 -2.023 -19.178 1.00 97.38 250 ILE A O 1
ATOM 1905 N N . ILE A 1 251 ? 7.766 -3.789 -17.803 1.00 96.00 251 ILE A N 1
ATOM 1906 C CA . ILE A 1 251 ? 6.461 -4.365 -18.139 1.00 96.00 251 ILE A CA 1
ATOM 1907 C C . ILE A 1 251 ? 5.577 -4.245 -16.901 1.00 96.00 251 ILE A C 1
ATOM 1909 O O . ILE A 1 251 ? 5.879 -4.830 -15.865 1.00 96.00 251 ILE A O 1
ATOM 1913 N N . GLY A 1 252 ? 4.509 -3.457 -16.993 1.00 95.44 252 GLY A N 1
ATOM 1914 C CA . GLY A 1 252 ? 3.594 -3.232 -15.879 1.00 95.44 252 GLY A CA 1
ATOM 1915 C C . GLY A 1 252 ? 2.500 -4.287 -15.808 1.00 95.44 252 GLY A C 1
ATOM 1916 O O . GLY A 1 252 ? 1.739 -4.427 -16.762 1.00 95.44 252 GLY A O 1
ATOM 1917 N N . ILE A 1 253 ? 2.391 -4.975 -14.670 1.00 93.62 253 ILE A N 1
ATOM 1918 C CA . ILE A 1 253 ? 1.327 -5.936 -14.345 1.00 93.62 253 ILE A CA 1
ATOM 1919 C C . ILE A 1 253 ? 0.652 -5.504 -13.037 1.00 93.62 253 ILE A C 1
ATOM 1921 O O . ILE A 1 253 ? 1.317 -5.053 -12.108 1.00 93.62 253 ILE A O 1
ATOM 1925 N N . GLY A 1 254 ? -0.670 -5.646 -12.967 1.00 89.69 254 GLY A N 1
ATOM 1926 C CA . GLY A 1 254 ? -1.507 -5.264 -11.830 1.00 89.69 254 GLY A CA 1
ATOM 1927 C C . GLY A 1 254 ? -2.332 -4.003 -12.089 1.00 89.69 254 GLY A C 1
ATOM 1928 O O . GLY A 1 254 ? -1.908 -3.087 -12.793 1.00 89.69 254 GLY A O 1
ATOM 1929 N N . ALA A 1 255 ? -3.531 -3.944 -11.504 1.00 84.69 255 ALA A N 1
ATOM 1930 C CA . ALA A 1 255 ? -4.524 -2.899 -11.780 1.00 84.69 255 ALA A CA 1
ATOM 1931 C C . ALA A 1 255 ? -3.991 -1.466 -11.577 1.00 84.69 255 ALA A C 1
ATOM 1933 O O . ALA A 1 255 ? -4.218 -0.592 -12.415 1.00 84.69 255 ALA A O 1
ATOM 1934 N N . ALA A 1 256 ? -3.217 -1.239 -10.511 1.00 85.94 256 ALA A N 1
ATOM 1935 C CA . ALA A 1 256 ? -2.653 0.071 -10.184 1.00 85.94 256 ALA A CA 1
ATOM 1936 C C . ALA A 1 256 ? -1.337 0.391 -10.925 1.00 85.94 256 ALA A C 1
ATOM 1938 O O . ALA A 1 256 ? -0.853 1.519 -10.860 1.00 85.94 256 ALA A O 1
ATOM 1939 N N . ALA A 1 257 ? -0.753 -0.563 -11.662 1.00 91.00 257 ALA A N 1
ATOM 1940 C CA . ALA A 1 257 ? 0.555 -0.389 -12.298 1.00 91.00 257 ALA A CA 1
ATOM 1941 C C . ALA A 1 257 ? 0.575 0.793 -13.281 1.00 91.00 257 ALA A C 1
ATOM 1943 O O . ALA A 1 257 ? 1.534 1.565 -13.311 1.00 91.00 257 ALA A O 1
ATOM 1944 N N . ARG A 1 258 ? -0.514 0.989 -14.039 1.00 93.38 258 ARG A N 1
ATOM 1945 C CA . ARG A 1 258 ? -0.654 2.112 -14.983 1.00 93.38 258 ARG A CA 1
ATOM 1946 C C . ARG A 1 258 ? -0.653 3.488 -14.319 1.00 93.38 258 ARG A C 1
ATOM 1948 O O . ARG A 1 258 ? -0.366 4.477 -14.984 1.00 93.38 258 ARG A O 1
ATOM 1955 N N . CYS A 1 259 ? -0.986 3.554 -13.033 1.00 93.75 259 CYS A N 1
ATOM 1956 C CA . CYS A 1 259 ? -1.090 4.805 -12.295 1.00 93.75 259 CYS A CA 1
ATOM 1957 C C . CYS A 1 259 ? 0.268 5.284 -11.769 1.00 93.75 259 CYS A C 1
ATOM 1959 O O . CYS A 1 259 ? 0.427 6.486 -11.585 1.00 93.75 259 CYS A O 1
ATOM 1961 N N . PHE A 1 260 ? 1.226 4.369 -11.568 1.00 95.31 260 PHE A N 1
ATOM 1962 C CA . PHE A 1 260 ? 2.538 4.665 -10.978 1.00 95.31 260 PHE A CA 1
ATOM 1963 C C . PHE A 1 260 ? 3.697 4.522 -11.975 1.00 95.31 260 PHE A C 1
ATOM 1965 O O . PHE A 1 260 ? 4.580 5.375 -12.052 1.00 95.31 260 PHE A O 1
ATOM 1972 N N . LEU A 1 261 ? 3.714 3.443 -12.767 1.00 96.69 261 LEU A N 1
ATOM 1973 C CA . LEU A 1 261 ? 4.889 3.082 -13.564 1.00 96.69 261 LEU A CA 1
ATOM 1974 C C . LEU A 1 261 ? 5.282 4.071 -14.673 1.00 96.69 261 LEU A C 1
ATOM 1976 O O . LEU A 1 261 ? 6.473 4.113 -14.973 1.00 96.69 261 LEU A O 1
ATOM 1980 N N . PRO A 1 262 ? 4.384 4.871 -15.288 1.00 97.31 262 PRO A N 1
ATOM 1981 C CA . PRO A 1 262 ? 4.811 5.880 -16.258 1.00 97.31 262 PRO A CA 1
ATOM 1982 C C . PRO A 1 262 ? 5.789 6.906 -15.671 1.00 97.31 262 PRO A C 1
ATOM 1984 O O . PRO A 1 262 ? 6.838 7.145 -16.264 1.00 97.31 262 PRO A O 1
ATOM 1987 N N . ALA A 1 263 ? 5.494 7.444 -14.485 1.00 96.44 263 ALA A N 1
ATOM 1988 C CA . ALA A 1 263 ? 6.366 8.405 -13.810 1.00 96.44 263 ALA A CA 1
ATOM 1989 C C . ALA A 1 263 ? 7.664 7.747 -13.313 1.00 96.44 263 ALA A C 1
ATOM 1991 O O . ALA A 1 263 ? 8.744 8.327 -13.426 1.00 96.44 263 ALA A O 1
ATOM 1992 N N . VAL A 1 264 ? 7.584 6.500 -12.832 1.00 95.94 264 VAL A N 1
ATOM 1993 C CA . VAL A 1 264 ? 8.771 5.707 -12.463 1.00 95.94 264 VAL A CA 1
ATOM 1994 C C . VAL A 1 264 ? 9.678 5.474 -13.677 1.00 95.94 264 VAL A C 1
ATOM 1996 O O . VAL A 1 264 ? 10.888 5.662 -13.589 1.00 95.94 264 VAL A O 1
ATOM 1999 N N . ALA A 1 265 ? 9.112 5.103 -14.828 1.00 97.12 265 ALA A N 1
ATOM 2000 C CA . ALA A 1 265 ? 9.869 4.883 -16.058 1.00 97.12 265 ALA A CA 1
ATOM 2001 C C . ALA A 1 265 ? 10.539 6.169 -16.563 1.00 97.12 265 ALA A C 1
ATOM 2003 O O . ALA A 1 265 ? 11.691 6.121 -16.995 1.00 97.12 265 ALA A O 1
ATOM 2004 N N . GLU A 1 266 ? 9.852 7.310 -16.461 1.00 96.38 266 GLU A N 1
ATOM 2005 C CA . GLU A 1 266 ? 10.406 8.622 -16.804 1.00 96.38 266 GLU A CA 1
ATOM 2006 C C . GLU A 1 266 ? 11.636 8.963 -15.948 1.00 96.38 266 GLU A C 1
ATOM 2008 O O . GLU A 1 266 ? 12.686 9.307 -16.501 1.00 96.38 266 GLU A O 1
ATOM 2013 N N . ARG A 1 267 ? 11.550 8.795 -14.618 1.00 93.31 267 ARG A N 1
ATOM 2014 C CA . ARG A 1 267 ? 12.674 9.049 -13.695 1.00 93.31 267 ARG A CA 1
ATOM 2015 C C . ARG A 1 267 ? 13.841 8.086 -13.889 1.00 93.31 267 ARG A C 1
ATOM 2017 O O . ARG A 1 267 ? 14.991 8.503 -13.812 1.00 93.31 267 ARG A O 1
ATOM 2024 N N . LEU A 1 268 ? 13.547 6.831 -14.224 1.00 94.19 268 LEU A N 1
ATOM 2025 C CA . LEU A 1 268 ? 14.546 5.808 -14.542 1.00 94.19 268 LEU A CA 1
ATOM 2026 C C . LEU A 1 268 ? 15.045 5.862 -15.995 1.00 94.19 268 LEU A C 1
ATOM 2028 O O . LEU A 1 268 ? 15.761 4.954 -16.424 1.00 94.19 268 LEU A O 1
ATOM 2032 N N . HIS A 1 269 ? 14.665 6.886 -16.767 1.00 96.06 269 HIS A N 1
ATOM 2033 C CA . HIS A 1 269 ? 15.045 7.069 -18.171 1.00 96.06 269 HIS A CA 1
ATOM 2034 C C . HIS A 1 269 ? 14.853 5.804 -19.028 1.00 96.06 269 HIS A C 1
ATOM 2036 O O . HIS A 1 269 ? 15.700 5.453 -19.853 1.00 96.06 269 HIS A O 1
ATOM 2042 N N . THR A 1 270 ? 13.731 5.116 -18.822 1.00 97.31 270 THR A N 1
ATOM 2043 C CA . THR A 1 270 ? 13.341 3.911 -19.557 1.00 97.31 270 THR A CA 1
ATOM 2044 C C . THR A 1 270 ? 11.913 4.036 -20.089 1.00 97.31 270 THR A C 1
ATOM 2046 O O . THR A 1 270 ? 11.252 5.062 -19.951 1.00 97.31 270 THR A O 1
ATOM 2049 N N . THR A 1 271 ? 11.429 2.992 -20.752 1.00 97.88 271 THR A N 1
ATOM 2050 C CA . THR A 1 271 ? 10.051 2.908 -21.244 1.00 97.88 271 THR A CA 1
ATOM 2051 C C . THR A 1 271 ? 9.254 1.925 -20.404 1.00 97.88 271 THR A C 1
ATOM 2053 O O . THR A 1 271 ? 9.809 0.964 -19.875 1.00 97.88 271 THR A O 1
ATOM 2056 N N . VAL A 1 272 ? 7.944 2.139 -20.317 1.00 98.12 272 VAL A N 1
ATOM 2057 C CA . VAL A 1 272 ? 7.005 1.174 -19.743 1.00 98.12 272 VAL A CA 1
ATOM 2058 C C . VAL A 1 272 ? 6.031 0.698 -20.813 1.00 98.12 272 VAL A C 1
ATOM 2060 O O . VAL A 1 272 ? 5.607 1.470 -21.675 1.00 98.12 272 VAL A O 1
ATOM 2063 N N . ARG A 1 273 ? 5.677 -0.585 -20.766 1.00 96.62 273 ARG A N 1
ATOM 2064 C CA . ARG A 1 273 ? 4.611 -1.178 -21.575 1.00 96.62 273 ARG A CA 1
ATOM 2065 C C . ARG A 1 273 ? 3.636 -1.931 -20.684 1.00 96.62 273 ARG A C 1
ATOM 2067 O O . ARG A 1 273 ? 4.036 -2.536 -19.694 1.00 96.62 273 ARG A O 1
ATOM 2074 N N . PHE A 1 274 ? 2.373 -1.927 -21.083 1.00 96.38 274 PHE A N 1
ATOM 2075 C CA . PHE A 1 274 ? 1.305 -2.665 -20.419 1.00 96.38 274 PHE A CA 1
ATOM 2076 C C . PHE A 1 274 ? 0.742 -3.676 -21.422 1.00 96.38 274 PHE A C 1
ATOM 2078 O O . PHE A 1 274 ? 0.260 -3.253 -22.476 1.00 96.38 274 PHE A O 1
ATOM 2085 N N . PRO A 1 275 ? 0.869 -4.989 -21.170 1.00 92.88 275 PRO A N 1
ATOM 2086 C CA . PRO A 1 275 ? 0.274 -6.001 -22.033 1.00 92.88 275 PRO A CA 1
ATOM 2087 C C . PRO A 1 275 ? -1.256 -5.992 -21.923 1.00 92.88 275 PRO A C 1
ATOM 2089 O O . PRO A 1 275 ? -1.836 -5.371 -21.029 1.00 92.88 275 PRO A O 1
ATOM 2092 N N . GLU A 1 276 ? -1.918 -6.703 -22.834 1.00 92.06 276 GLU A N 1
ATOM 2093 C CA . GLU A 1 276 ? -3.357 -6.944 -22.730 1.00 92.06 276 GLU A CA 1
ATOM 2094 C C . GLU A 1 276 ? -3.681 -7.631 -21.393 1.00 92.06 276 GLU A C 1
ATOM 2096 O O . GLU A 1 276 ? -2.915 -8.471 -20.916 1.00 92.06 276 GLU A O 1
ATOM 2101 N N . HIS A 1 277 ? -4.791 -7.241 -20.763 1.00 91.69 277 HIS A N 1
ATOM 2102 C CA . HIS A 1 277 ? -5.229 -7.768 -19.464 1.00 91.69 277 HIS A CA 1
ATOM 2103 C C . HIS A 1 277 ? -4.196 -7.641 -18.328 1.00 91.69 277 HIS A C 1
ATOM 2105 O O . HIS A 1 277 ? -4.220 -8.430 -17.381 1.00 91.69 277 HIS A O 1
ATOM 2111 N N . TYR A 1 278 ? -3.301 -6.643 -18.379 1.00 91.56 278 TYR A N 1
ATOM 2112 C CA . TYR A 1 278 ? -2.276 -6.431 -17.347 1.00 91.56 278 TYR A CA 1
ATOM 2113 C C . TYR A 1 278 ? -2.853 -6.388 -15.921 1.00 91.56 278 TYR A C 1
ATOM 2115 O O . TYR A 1 278 ? -2.199 -6.830 -14.980 1.00 91.56 278 TYR A O 1
ATOM 2123 N N . GLU A 1 279 ? -4.082 -5.898 -15.750 1.00 90.38 279 GLU A N 1
ATOM 2124 C CA . GLU A 1 279 ? -4.784 -5.802 -14.465 1.00 90.38 279 GLU A CA 1
ATOM 2125 C C . GLU A 1 279 ? -5.035 -7.156 -13.785 1.00 90.38 279 GLU A C 1
ATOM 2127 O O . GLU A 1 279 ? -5.084 -7.224 -12.559 1.00 90.38 279 GLU A O 1
ATOM 2132 N N . VAL A 1 280 ? -5.103 -8.233 -14.573 1.00 90.00 280 VAL A N 1
ATOM 2133 C CA . VAL A 1 280 ? -5.309 -9.620 -14.130 1.00 90.00 280 VAL A CA 1
ATOM 2134 C C . VAL A 1 280 ? -4.189 -10.551 -14.612 1.00 90.00 280 VAL A C 1
ATOM 2136 O O . VAL A 1 280 ? -4.382 -11.763 -14.714 1.00 90.00 280 VAL A O 1
ATOM 2139 N N . GLY A 1 281 ? -2.995 -10.009 -14.887 1.00 88.19 281 GLY A N 1
ATOM 2140 C CA . GLY A 1 281 ? -1.887 -10.752 -15.502 1.00 88.19 281 GLY A CA 1
ATOM 2141 C C . GLY A 1 281 ? -1.514 -12.053 -14.778 1.00 88.19 281 GLY A C 1
ATOM 2142 O O . GLY A 1 281 ? -1.282 -13.067 -15.431 1.00 88.19 281 GLY A O 1
ATOM 2143 N N . ASN A 1 282 ? -1.559 -12.072 -13.440 1.00 88.31 282 ASN A N 1
ATOM 2144 C CA . ASN A 1 282 ? -1.300 -13.286 -12.652 1.00 88.31 282 ASN A CA 1
ATOM 2145 C C . ASN A 1 282 ? -2.333 -14.397 -12.925 1.00 88.31 282 ASN A C 1
ATOM 2147 O O . ASN A 1 282 ? -1.966 -15.564 -13.050 1.00 88.31 282 ASN A O 1
ATOM 2151 N N . ALA A 1 283 ? -3.617 -14.044 -13.053 1.00 89.31 283 ALA A N 1
ATOM 2152 C CA . ALA A 1 283 ? -4.679 -15.005 -13.353 1.00 89.31 283 ALA A CA 1
ATOM 2153 C C . ALA A 1 283 ? -4.563 -15.539 -14.788 1.00 89.31 283 ALA A C 1
ATOM 2155 O O . ALA A 1 283 ? -4.729 -16.737 -15.017 1.00 89.31 283 ALA A O 1
ATOM 2156 N N . VAL A 1 284 ? -4.214 -14.668 -15.742 1.00 88.25 284 VAL A N 1
ATOM 2157 C CA . VAL A 1 284 ? -3.943 -15.062 -17.133 1.00 88.25 284 VAL A CA 1
ATOM 2158 C C . VAL A 1 284 ? -2.769 -16.040 -17.194 1.00 88.25 284 VAL A C 1
ATOM 2160 O O . VAL A 1 284 ? -2.892 -17.095 -17.813 1.00 88.25 284 VAL A O 1
ATOM 2163 N N . GLY A 1 285 ? -1.662 -15.745 -16.504 1.00 86.81 285 GLY A N 1
ATOM 2164 C CA . GLY A 1 285 ? -0.501 -16.635 -16.429 1.00 86.81 285 GLY A CA 1
ATOM 2165 C C . GLY A 1 285 ? -0.850 -18.013 -15.860 1.00 86.81 285 GLY A C 1
ATOM 2166 O O . GLY A 1 285 ? -0.509 -19.031 -16.461 1.00 86.81 285 GLY A O 1
ATOM 2167 N N . ALA A 1 286 ? -1.606 -18.060 -14.758 1.00 88.50 286 ALA A N 1
ATOM 2168 C CA . ALA A 1 286 ? -2.068 -19.316 -14.165 1.00 88.50 286 ALA A CA 1
ATOM 2169 C C . ALA A 1 286 ? -2.944 -20.137 -15.132 1.00 88.50 286 ALA A C 1
ATOM 2171 O O . ALA A 1 286 ? -2.754 -21.347 -15.277 1.00 88.50 286 ALA A O 1
ATOM 2172 N N . ALA A 1 287 ? -3.871 -19.481 -15.836 1.00 89.00 287 ALA A N 1
ATOM 2173 C CA . ALA A 1 287 ? -4.727 -20.136 -16.820 1.00 89.00 287 ALA A CA 1
ATOM 2174 C C . ALA A 1 287 ? -3.932 -20.695 -18.016 1.00 89.00 287 ALA A C 1
ATOM 2176 O O . ALA A 1 287 ? -4.245 -21.783 -18.501 1.00 89.00 287 ALA A O 1
ATOM 2177 N N . LEU A 1 288 ? -2.895 -19.988 -18.481 1.00 87.12 288 LEU A N 1
ATOM 2178 C CA . LEU A 1 288 ? -2.039 -20.440 -19.584 1.00 87.12 288 LEU A CA 1
ATOM 2179 C C . LEU A 1 288 ? -1.198 -21.663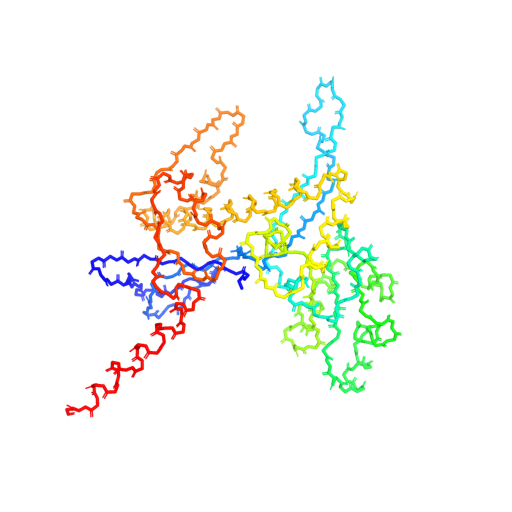 -19.200 1.00 87.12 288 LEU A C 1
ATOM 2181 O O . LEU A 1 288 ? -1.186 -22.639 -19.949 1.00 87.12 288 LEU A O 1
ATOM 2185 N N . ILE A 1 289 ? -0.596 -21.663 -18.005 1.00 84.31 289 ILE A N 1
ATOM 2186 C CA . ILE A 1 289 ? 0.165 -22.814 -17.484 1.00 84.31 289 ILE A CA 1
ATOM 2187 C C . ILE A 1 289 ? -0.726 -24.060 -17.387 1.00 84.31 289 ILE A C 1
ATOM 2189 O O . ILE A 1 289 ? -0.302 -25.164 -17.734 1.00 84.31 289 ILE A O 1
ATOM 2193 N N . SER A 1 290 ? -1.983 -23.902 -16.954 1.00 78.12 290 SER A N 1
ATOM 2194 C CA . SER A 1 290 ? -2.923 -25.029 -16.907 1.00 78.12 290 SER A CA 1
ATOM 2195 C C . SER A 1 290 ? -3.154 -25.648 -18.288 1.00 78.12 290 SER A C 1
ATOM 2197 O O . SER A 1 290 ? -3.265 -26.866 -18.391 1.00 78.12 290 SER A O 1
ATOM 2199 N N . ARG A 1 291 ? -3.216 -24.833 -19.350 1.00 77.44 291 ARG A N 1
ATOM 2200 C CA . ARG A 1 291 ? -3.476 -25.316 -20.715 1.00 77.44 291 ARG A CA 1
ATOM 2201 C C . ARG A 1 291 ? -2.284 -26.049 -21.322 1.00 77.44 291 ARG A C 1
ATOM 2203 O O . ARG A 1 291 ? -2.488 -27.005 -22.063 1.00 77.44 291 ARG A O 1
ATOM 2210 N N . GLU A 1 292 ? -1.060 -25.620 -21.025 1.00 72.25 292 GLU A N 1
ATOM 2211 C CA . GLU A 1 292 ? 0.153 -26.301 -21.502 1.00 72.25 292 GLU A CA 1
ATOM 2212 C C . GLU A 1 292 ? 0.320 -27.687 -20.859 1.00 72.25 292 GLU A C 1
ATOM 2214 O O . GLU A 1 292 ? 0.686 -28.646 -21.540 1.00 72.25 292 GLU A O 1
ATOM 2219 N N . ASN A 1 293 ? -0.050 -27.833 -19.583 1.00 59.94 293 ASN A N 1
ATOM 2220 C CA . ASN A 1 293 ? 0.012 -29.115 -18.874 1.00 59.94 293 ASN A CA 1
ATOM 2221 C C . ASN A 1 293 ? -1.016 -30.151 -19.365 1.00 59.94 293 ASN A C 1
ATOM 2223 O O . ASN A 1 293 ? -0.735 -31.351 -19.323 1.00 59.94 293 ASN A O 1
ATOM 2227 N N . ASP A 1 294 ? -2.167 -29.718 -19.886 1.00 54.78 294 ASP A N 1
ATOM 2228 C CA . ASP A 1 294 ? -3.137 -30.624 -20.521 1.00 54.78 294 ASP A CA 1
ATOM 2229 C C . ASP A 1 294 ? -2.637 -31.163 -21.875 1.00 54.78 294 ASP A C 1
ATOM 2231 O O . ASP A 1 294 ? -3.031 -32.252 -22.294 1.00 54.78 294 ASP A O 1
ATOM 2235 N N . GLY A 1 295 ? -1.712 -30.457 -22.536 1.00 47.62 295 GLY A N 1
ATOM 2236 C CA . GLY A 1 295 ? -1.033 -30.929 -23.748 1.00 47.62 295 GLY A CA 1
ATOM 2237 C C . GLY A 1 295 ? 0.079 -31.955 -23.487 1.00 47.62 295 GLY A C 1
ATOM 2238 O O . GLY A 1 295 ? 0.393 -32.753 -24.367 1.00 47.62 295 GLY A O 1
ATOM 2239 N N . ALA A 1 296 ? 0.647 -31.981 -22.276 1.00 45.28 296 ALA A N 1
ATOM 2240 C CA . ALA A 1 296 ? 1.754 -32.866 -21.900 1.00 45.28 296 ALA A CA 1
ATOM 2241 C C . ALA A 1 296 ? 1.311 -34.251 -21.379 1.00 45.28 296 ALA A C 1
ATOM 2243 O O . ALA A 1 296 ? 2.152 -35.109 -21.122 1.00 45.28 296 ALA A O 1
ATOM 2244 N N . ARG A 1 297 ? -0.001 -34.506 -21.246 1.00 39.25 297 ARG A N 1
ATOM 2245 C CA . ARG A 1 297 ? -0.568 -35.817 -20.852 1.00 39.25 297 ARG A CA 1
ATOM 2246 C C . ARG A 1 297 ? -0.942 -36.730 -22.031 1.00 39.25 297 ARG A C 1
ATOM 2248 O O . ARG A 1 297 ? -1.651 -37.714 -21.838 1.00 39.25 297 ARG A O 1
ATOM 2255 N N . LEU A 1 298 ? -0.464 -36.427 -23.237 1.00 33.91 298 LEU A N 1
ATOM 2256 C CA . LEU A 1 298 ? -0.645 -37.249 -24.438 1.00 33.91 298 LEU A CA 1
ATOM 2257 C C . LEU A 1 298 ? 0.704 -37.726 -24.997 1.00 33.91 298 LEU A C 1
ATOM 2259 O O . LEU A 1 298 ? 1.029 -37.400 -26.131 1.00 33.91 298 LEU A O 1
ATOM 2263 N N . PHE A 1 299 ? 1.470 -38.497 -24.220 1.00 33.78 299 PHE A N 1
ATOM 2264 C CA . PHE A 1 299 ? 2.494 -39.424 -24.725 1.00 33.78 299 PHE A CA 1
ATOM 2265 C C . PHE A 1 299 ? 2.642 -40.621 -23.785 1.00 33.78 299 PHE A C 1
ATOM 2267 O O . PHE A 1 299 ? 2.715 -40.397 -22.556 1.00 33.78 299 PHE A O 1
#

Radius of gyration: 21.73 Å; chains: 1; bounding box: 46×71×53 Å

pLDDT: mean 86.7, std 14.38, range [33.78, 98.44]

Secondary structure (DSSP, 8-state):
--EEEEE-EETTEEPEETT--EETTEE--S-EE-EEEEE-STTEEEEEEEEE--TT-SSS---EEEEEEEEEEE-EEGGG-TTPPPHHHH--SGGGSEEEEEPTT--HHHHHT-HHHHHHHHH-SEEHHHHHHHH---HHHHHHHHHHHHHTTSEEEEE--HHHHHHHTTS---S-HHHHHHHHHHHHHHTTS-HHHHHHHHHHHHHHHHHHHHHHHHHHHHHSS---HHHHH--B-SS-B-----SS-EE--STTHHHHHHHHHHHTT--EE--TTGGGHHHHHHHHHHHHHHHTT--

Organism: NCBI:txid1859133